Protein AF-A0A1H4EM10-F1 (afdb_monomer)

Organism: NCBI:txid89524

Sequence (333 aa):
MEQRPFGALNAALAKRRRNMFERMEDFDGTEEEHATLMRRWLADIETRVWPQWTASGWRGAAAATADDATRAELELCVTAFMAKDALSARPDGLQQLPMNLVRDGRWHYQVEDALVIDVANRVLPFADQSLEHRASRGVGSNYILYNPGVGVDEFEQQFWGRIRRREPSLFDIKLHFQRPRPYTAAVVLGVDGFVWETADSVTHTGLHPSLLSGHCIQGLLGGCSVLAAWLDQGRTVTPNDRTTLMRYAAAWGDRRVLAGVHYPTDNIASWTLALRLIPFLFPKRPEIFAFAREAITTGEVYQLISGSFGAIGGLAAAADLLETDLKRAEAIA

Nearest PDB structures (foldseek):
  6ygj-assembly1_F-2  TM=4.191E-01  e=6.599E+00  Homo sapiens

Foldseek 3Di:
DPDPLQDQFDPVVVPDFDALLADFQLFQDDSVVSNVLSVVLLLLCCQFQAAAQDPVGGDGNLRVCHLVVLLVLQLLLLVVFLVVVNLQDAPPPQDDDPDPDRPGNLVLLLLQQPPPADPPRDPDDDPDPDLVVQCSRDNQSVLCRLPVPDDSVLLCCQQVVCVSRQDGRQQNVQSRRSAGWQVSSCVVSVPPSRAADASDPPRDLDSTGQAAPPQLLSLLVSLLSSVVVCVVVVHDQDPSNLVSSLQRSRSSRQSCSSRSGHTLSSNLSSLLSNLSRCCRSPPPCLVSLVSSLSSQCPHPSNVSLVVPQCVRVSSVSSSVSSVVSSVVSVVRD

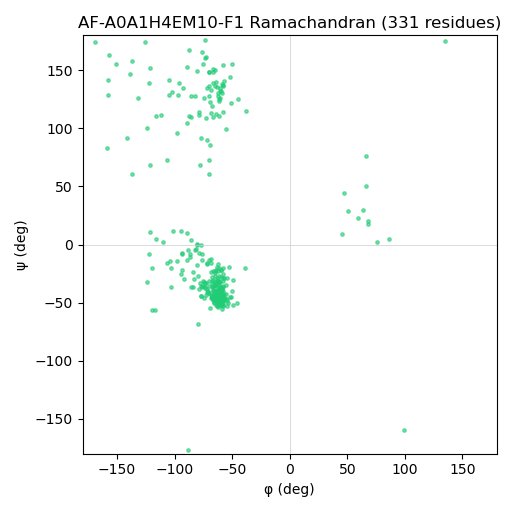pLDDT: mean 84.79, std 17.0, range [33.0, 98.5]

Solvent-accessible surface area (backbone atoms only — not comparable to full-atom values): 18157 Å² total; per-residue (Å²): 130,87,78,66,88,63,76,76,77,64,76,77,77,68,79,81,72,67,54,54,52,56,60,42,78,51,44,70,63,53,53,65,55,44,31,49,50,49,53,54,50,51,52,49,36,26,49,28,61,50,30,26,49,49,99,88,43,67,43,54,78,28,33,88,38,41,68,63,34,50,50,54,54,50,55,47,45,24,67,71,21,53,77,64,47,48,28,63,40,67,63,87,87,59,74,87,58,87,76,93,61,78,76,19,40,44,50,51,43,19,43,60,59,34,72,77,53,46,98,80,77,38,75,73,90,68,93,70,82,48,70,70,50,47,34,61,70,38,70,53,28,55,51,34,69,68,39,74,89,48,56,52,69,59,48,32,49,33,22,60,70,43,33,79,36,66,51,66,33,58,64,47,49,10,65,63,29,42,33,64,36,44,62,53,47,31,64,76,71,65,49,81,79,68,65,66,60,60,46,35,100,83,37,67,70,69,98,58,44,28,37,45,32,63,52,21,32,47,23,43,55,19,37,42,38,36,54,50,50,39,54,75,70,69,48,86,77,46,73,65,58,51,54,40,43,24,53,53,13,26,44,44,27,34,39,34,36,45,28,27,56,34,51,68,66,19,40,44,52,16,49,46,50,45,63,66,43,41,63,32,63,40,66,97,41,36,68,49,51,52,46,52,51,53,15,48,70,70,23,71,52,42,52,52,43,76,73,49,23,76,80,35,77,53,36,26,47,32,51,52,50,41,52,50,47,60,47,55,48,60,77,70,81

Secondary structure (DSSP, 8-state):
----SSPPPPGGGGSS---TTSPPTT--S-HHHHHHHHHHHHHHHHHHT-PEEETTEEESGGGGGHHHHHHHHHHHHHHHTGGGTGGGPPPTT----SSS----HHHHHHHHH-----TTS---------HHHHHTT-GGGGHHHH-TTS-HHHHHHHHHHHHTTT---HHHHHHHH-PPPHHHHHHHHT-TT-----SSSSS-S-SS--SS-HHHHHHHHHHHHHHHHHHHTT----HHHHHHHHHHHHHHHHHHHHTTSS-HHHHHHHHHHHHHHHHHHSTT-HHHHHHHHHHHHHSHHHHHHHHHGGGSHHHHHHHHHHHHHHHHHHHH-

Mean predicted aligned error: 6.52 Å

Radius of gyration: 19.4 Å; Cα contacts (8 Å, |Δi|>4): 485; chains: 1; bounding box: 45×50×62 Å

Structure (mmCIF, N/CA/C/O backbone):
data_AF-A0A1H4EM10-F1
#
_entry.id   AF-A0A1H4EM10-F1
#
loop_
_atom_site.group_PDB
_atom_site.id
_atom_site.type_symbol
_atom_site.label_atom_id
_atom_site.label_alt_id
_atom_site.label_comp_id
_atom_site.label_asym_id
_atom_site.label_entity_id
_atom_site.label_seq_id
_atom_site.pdbx_PDB_ins_code
_atom_site.Cartn_x
_atom_site.Cartn_y
_atom_site.Cartn_z
_atom_site.occupancy
_atom_site.B_iso_or_equiv
_atom_site.auth_seq_id
_atom_site.auth_comp_id
_atom_site.auth_asym_id
_atom_site.auth_atom_id
_atom_site.pdbx_PDB_model_num
ATOM 1 N N . MET A 1 1 ? 1.507 -9.100 -36.565 1.00 41.22 1 MET A N 1
ATOM 2 C CA . MET A 1 1 ? 0.750 -8.453 -35.475 1.00 41.22 1 MET A CA 1
ATOM 3 C C . MET A 1 1 ? 1.717 -8.387 -34.307 1.00 41.22 1 MET A C 1
ATOM 5 O O . MET A 1 1 ? 2.007 -9.434 -33.746 1.00 41.22 1 MET A O 1
ATOM 9 N N . GLU A 1 2 ? 2.347 -7.235 -34.061 1.00 38.00 2 GLU A N 1
ATOM 10 C CA . GLU A 1 2 ? 3.250 -7.066 -32.910 1.00 38.00 2 GLU A CA 1
ATOM 11 C C . GLU A 1 2 ? 2.466 -7.377 -31.635 1.00 38.00 2 GLU A C 1
ATOM 13 O O . GLU A 1 2 ? 1.493 -6.690 -31.311 1.00 38.00 2 GLU A O 1
ATOM 18 N N . GLN A 1 3 ? 2.840 -8.453 -30.945 1.00 37.22 3 GLN A N 1
ATOM 19 C CA . GLN A 1 3 ? 2.312 -8.728 -29.619 1.00 37.22 3 GLN A CA 1
ATOM 20 C C . GLN A 1 3 ? 2.843 -7.634 -28.699 1.00 37.22 3 GLN A C 1
ATOM 22 O O . GLN A 1 3 ? 4.038 -7.560 -28.429 1.00 37.22 3 GLN A O 1
ATOM 27 N N . ARG A 1 4 ? 1.953 -6.741 -28.264 1.00 50.56 4 ARG A N 1
ATOM 28 C CA . ARG A 1 4 ? 2.291 -5.738 -27.257 1.00 50.56 4 ARG A CA 1
ATOM 29 C C . ARG A 1 4 ? 2.542 -6.490 -25.944 1.00 50.56 4 ARG A C 1
ATOM 31 O O . ARG A 1 4 ? 1.614 -7.153 -25.482 1.00 50.56 4 ARG A O 1
ATOM 38 N N . PRO A 1 5 ? 3.744 -6.406 -25.350 1.00 45.56 5 PRO A N 1
ATOM 39 C CA . PRO A 1 5 ? 4.127 -7.238 -24.204 1.00 45.56 5 PRO A CA 1
ATOM 40 C C . PRO A 1 5 ? 3.266 -6.997 -22.955 1.00 45.56 5 PRO A C 1
ATOM 42 O O . PRO A 1 5 ? 3.175 -7.854 -22.082 1.00 45.56 5 PRO A O 1
ATOM 45 N N . PHE A 1 6 ? 2.582 -5.855 -22.888 1.00 51.38 6 PHE A N 1
ATOM 46 C CA . PHE A 1 6 ? 1.770 -5.453 -21.750 1.00 51.38 6 PHE A CA 1
ATOM 47 C C . PHE A 1 6 ? 0.344 -5.165 -22.232 1.00 51.38 6 PHE A C 1
ATOM 49 O O . PHE A 1 6 ? 0.064 -4.142 -22.864 1.00 51.38 6 PHE A O 1
ATOM 56 N N . GLY A 1 7 ? -0.538 -6.145 -22.024 1.00 47.44 7 GLY A N 1
ATOM 57 C CA . GLY A 1 7 ? -1.908 -6.138 -22.529 1.00 47.44 7 GLY A CA 1
ATOM 58 C C . GLY A 1 7 ? -2.717 -4.956 -21.999 1.00 47.44 7 GLY A C 1
ATOM 59 O O . GLY A 1 7 ? -2.839 -4.765 -20.792 1.00 47.44 7 GLY A O 1
ATOM 60 N N . ALA A 1 8 ? -3.306 -4.184 -22.913 1.00 49.50 8 ALA A N 1
ATOM 61 C CA . ALA A 1 8 ? -4.327 -3.206 -22.569 1.00 49.50 8 ALA A CA 1
ATOM 62 C C . ALA A 1 8 ? -5.535 -3.940 -21.980 1.00 49.50 8 ALA A C 1
ATOM 64 O O . ALA A 1 8 ? -6.026 -4.914 -22.560 1.00 49.50 8 ALA A O 1
ATOM 65 N N . LEU A 1 9 ? -6.020 -3.475 -20.833 1.00 54.69 9 LEU A N 1
ATOM 66 C CA . LEU A 1 9 ? -7.208 -4.050 -20.230 1.00 54.69 9 LEU A CA 1
ATOM 67 C C . LEU A 1 9 ? -8.404 -3.981 -21.190 1.00 54.69 9 LEU A C 1
ATOM 69 O O . LEU A 1 9 ? -8.640 -2.957 -21.830 1.00 54.69 9 LEU A O 1
ATOM 73 N N . ASN A 1 10 ? -9.178 -5.067 -21.262 1.00 52.91 10 ASN A N 1
ATOM 74 C CA . ASN A 1 10 ? -10.369 -5.166 -22.101 1.00 52.91 10 ASN A CA 1
ATOM 75 C C . ASN A 1 10 ? -11.305 -3.968 -21.857 1.00 52.91 10 ASN A C 1
ATOM 77 O O . ASN A 1 10 ? -11.799 -3.788 -20.743 1.00 52.91 10 ASN A O 1
ATOM 81 N N . ALA A 1 11 ? -11.622 -3.201 -22.907 1.00 55.66 11 ALA A N 1
ATOM 82 C CA . ALA A 1 11 ? -12.553 -2.064 -22.864 1.00 55.66 11 ALA A CA 1
ATOM 83 C C . ALA A 1 11 ? -13.929 -2.417 -22.248 1.00 55.66 11 ALA A C 1
ATOM 85 O O . ALA A 1 11 ? -14.658 -1.547 -21.773 1.00 55.66 11 ALA A O 1
ATOM 86 N N . ALA A 1 12 ? -14.275 -3.708 -22.202 1.00 51.81 12 ALA A N 1
ATOM 87 C CA . ALA A 1 12 ? -15.449 -4.240 -21.519 1.00 51.81 12 ALA A CA 1
ATOM 88 C C . ALA A 1 12 ? -15.463 -3.982 -19.997 1.00 51.81 12 ALA A C 1
ATOM 90 O O . ALA A 1 12 ? -16.537 -3.785 -19.432 1.00 51.81 12 ALA A O 1
ATOM 91 N N . LEU A 1 13 ? -14.302 -3.923 -19.332 1.00 56.84 13 LEU A N 1
ATOM 92 C CA . LEU A 1 13 ? -14.217 -3.688 -17.887 1.00 56.84 13 LEU A CA 1
ATOM 93 C C . LEU A 1 13 ? -14.460 -2.221 -17.496 1.00 56.84 13 LEU A C 1
ATOM 95 O O . LEU A 1 13 ? -14.702 -1.960 -16.320 1.00 56.84 13 LEU A O 1
ATOM 99 N N . ALA A 1 14 ? -14.458 -1.277 -18.443 1.00 58.56 14 ALA A N 1
ATOM 100 C CA . ALA A 1 14 ? -14.598 0.161 -18.183 1.00 58.56 14 ALA A CA 1
ATOM 101 C C . ALA A 1 14 ? -16.055 0.651 -18.009 1.00 58.56 14 ALA A C 1
ATOM 103 O O . ALA A 1 14 ? -16.281 1.816 -17.707 1.00 58.56 14 ALA A O 1
ATOM 104 N N . LYS A 1 15 ? -17.071 -0.204 -18.203 1.00 55.22 15 LYS A N 1
ATOM 105 C CA . LYS A 1 15 ? -18.452 0.263 -18.446 1.00 55.22 15 LYS A CA 1
ATOM 106 C C . LYS A 1 15 ? -19.279 0.725 -17.228 1.00 55.22 15 LYS A C 1
ATOM 108 O O . LYS A 1 15 ? -20.370 1.238 -17.454 1.00 55.22 15 LYS A O 1
ATOM 113 N N . ARG A 1 16 ? -18.831 0.582 -15.972 1.00 53.56 16 ARG A N 1
ATOM 114 C CA . ARG A 1 16 ? -19.570 1.056 -14.771 1.00 53.56 16 ARG A CA 1
ATOM 115 C C . ARG A 1 16 ? -18.659 1.250 -13.554 1.00 53.56 16 ARG A C 1
ATOM 117 O O . ARG A 1 16 ? -18.569 0.340 -12.732 1.00 53.56 16 ARG A O 1
ATOM 124 N N . ARG A 1 17 ? -17.969 2.386 -13.420 1.00 66.12 17 ARG A N 1
ATOM 125 C CA . ARG A 1 17 ? -17.083 2.617 -12.263 1.00 66.12 17 ARG A CA 1
ATOM 126 C C . ARG A 1 17 ? -17.189 4.043 -11.731 1.00 66.12 17 ARG A C 1
ATOM 128 O O . ARG A 1 17 ? -17.459 4.962 -12.499 1.00 66.12 17 ARG A O 1
ATOM 135 N N . ARG A 1 18 ? -17.031 4.172 -10.408 1.00 75.25 18 ARG A N 1
ATOM 136 C CA . ARG A 1 18 ? -16.846 5.454 -9.714 1.00 75.25 18 ARG A CA 1
ATOM 137 C C . ARG A 1 18 ? -15.613 6.135 -10.274 1.00 75.25 18 ARG A C 1
ATOM 139 O O . ARG A 1 18 ? -14.605 5.455 -10.435 1.00 75.25 18 ARG A O 1
ATOM 146 N N . ASN A 1 19 ? -15.692 7.438 -10.496 1.00 87.62 19 ASN A N 1
ATOM 147 C CA . ASN A 1 19 ? -14.557 8.237 -10.945 1.00 87.62 19 ASN A CA 1
ATOM 148 C C . ASN A 1 19 ? -13.537 8.363 -9.796 1.00 87.62 19 ASN A C 1
ATOM 150 O O . ASN A 1 19 ? -13.932 8.628 -8.666 1.00 87.62 19 ASN A O 1
ATOM 154 N N . MET A 1 20 ? -12.229 8.211 -10.041 1.00 92.19 20 MET A N 1
ATOM 155 C CA . MET A 1 20 ? -11.204 8.406 -8.992 1.00 92.19 20 MET A CA 1
ATOM 156 C C . MET A 1 20 ? -11.213 9.794 -8.329 1.00 92.19 20 MET A C 1
ATOM 158 O O . MET A 1 20 ? -10.684 9.941 -7.232 1.00 92.19 20 MET A O 1
ATOM 162 N N . PHE A 1 21 ? -11.797 10.803 -8.980 1.00 95.38 21 PHE A N 1
ATOM 163 C CA . PHE A 1 21 ? -11.961 12.151 -8.436 1.00 95.38 21 PHE A CA 1
ATOM 164 C C . PHE A 1 21 ? -13.266 12.333 -7.649 1.00 95.38 21 PHE A C 1
ATOM 166 O O . PHE A 1 21 ? -13.389 13.316 -6.921 1.00 95.38 21 PHE A O 1
ATOM 173 N N . GLU A 1 22 ? -14.211 11.392 -7.752 1.00 94.12 22 GLU A N 1
ATOM 174 C CA . GLU A 1 22 ? -15.455 11.399 -6.979 1.00 94.12 22 GLU A CA 1
ATOM 175 C C . GLU A 1 22 ? -15.135 11.300 -5.486 1.00 94.12 22 GLU A C 1
ATOM 177 O O . GLU A 1 22 ? -14.383 10.421 -5.055 1.00 94.12 22 GLU A O 1
ATOM 182 N N . ARG A 1 23 ? -15.690 12.224 -4.697 1.00 95.50 23 ARG A N 1
ATOM 183 C CA . ARG A 1 23 ? -15.443 12.290 -3.256 1.00 95.50 23 ARG A CA 1
ATOM 184 C C . ARG A 1 23 ? -15.908 11.005 -2.571 1.00 95.50 23 ARG A C 1
ATOM 186 O O . ARG A 1 23 ? -17.039 10.560 -2.761 1.00 95.50 23 ARG A O 1
ATOM 193 N N . MET A 1 24 ? -15.051 10.447 -1.721 1.00 95.94 24 MET A N 1
ATOM 194 C CA . MET A 1 24 ? -15.428 9.322 -0.865 1.00 95.94 24 MET A CA 1
ATOM 195 C C . MET A 1 24 ? -16.475 9.756 0.171 1.00 95.94 24 MET A C 1
ATOM 197 O O . MET A 1 24 ? -16.476 10.896 0.630 1.00 95.94 24 MET A O 1
ATOM 201 N N . GLU A 1 25 ? -17.357 8.839 0.559 1.00 96.00 25 GLU A N 1
ATOM 202 C CA . GLU A 1 25 ? -18.479 9.131 1.462 1.00 96.00 25 GLU A CA 1
ATOM 203 C C . GLU A 1 25 ? -18.010 9.673 2.823 1.00 96.00 25 GLU A C 1
ATOM 205 O O . GLU A 1 25 ? -18.542 10.677 3.294 1.00 96.00 25 GLU A O 1
ATOM 210 N N . ASP A 1 26 ? -16.962 9.072 3.395 1.00 96.69 26 ASP A N 1
ATOM 211 C CA . ASP A 1 26 ? -16.407 9.442 4.706 1.00 96.69 26 ASP A CA 1
ATOM 212 C C . ASP A 1 26 ? -15.316 10.543 4.619 1.00 96.69 26 ASP A C 1
ATOM 214 O O . ASP A 1 26 ? -14.624 10.796 5.603 1.00 96.69 26 ASP A O 1
ATOM 218 N N . PHE A 1 27 ? -15.105 11.191 3.464 1.00 97.50 27 PHE A N 1
ATOM 219 C CA . PHE A 1 27 ? -14.079 12.237 3.313 1.00 97.50 27 PHE A CA 1
ATOM 220 C C . PHE A 1 27 ? -14.546 13.580 3.899 1.00 97.50 27 PHE A C 1
ATOM 222 O O . PHE A 1 27 ? -15.432 14.222 3.325 1.00 97.50 27 PHE A O 1
ATOM 229 N N . ASP A 1 28 ? -13.929 14.024 5.002 1.00 97.19 28 ASP A N 1
ATOM 230 C CA . ASP A 1 28 ? -14.192 15.311 5.670 1.00 97.19 28 ASP A CA 1
ATOM 231 C C . ASP A 1 28 ? -13.518 16.479 4.934 1.00 97.19 28 ASP A C 1
ATOM 233 O O . ASP A 1 28 ? -12.535 17.072 5.374 1.00 97.19 28 ASP A O 1
ATOM 237 N N . GLY A 1 29 ? -14.029 16.760 3.741 1.00 96.69 29 GLY A N 1
ATOM 238 C CA . GLY A 1 29 ? -13.607 17.854 2.882 1.00 96.69 29 GLY A CA 1
ATOM 239 C C . GLY A 1 29 ? -14.574 18.030 1.718 1.00 96.69 29 GLY A C 1
ATOM 240 O O . GLY A 1 29 ? -15.510 17.251 1.516 1.00 96.69 29 GLY A O 1
ATOM 241 N N . THR A 1 30 ? -14.356 19.072 0.933 1.00 97.56 30 THR A N 1
ATOM 242 C CA . THR A 1 30 ? -15.097 19.346 -0.296 1.00 97.56 30 THR A CA 1
ATOM 243 C C . THR A 1 30 ? -14.697 18.385 -1.417 1.00 97.56 30 THR A C 1
ATOM 245 O O . THR A 1 30 ? -13.636 17.755 -1.399 1.00 97.56 30 THR A O 1
ATOM 248 N N . GLU A 1 31 ? -15.548 18.276 -2.436 1.00 96.31 31 GLU A N 1
ATOM 249 C CA . GLU A 1 31 ? -15.234 17.505 -3.643 1.00 96.31 31 GLU A CA 1
ATOM 250 C C . GLU A 1 31 ? -13.987 18.042 -4.363 1.00 96.31 31 GLU A C 1
ATOM 252 O O . GLU A 1 31 ? -13.158 17.260 -4.826 1.00 96.31 31 GLU A O 1
ATOM 257 N N . GLU A 1 32 ? -13.794 19.364 -4.381 1.00 97.50 32 GLU A N 1
ATOM 258 C CA . GLU A 1 32 ? -12.612 19.981 -4.990 1.00 97.50 32 GLU A CA 1
ATOM 259 C C . GLU A 1 32 ? -11.328 19.712 -4.190 1.00 97.50 32 GLU A C 1
ATOM 261 O O . GLU A 1 32 ? -10.274 19.491 -4.789 1.00 97.50 32 GLU A O 1
ATOM 266 N N . GLU A 1 33 ? -11.391 19.664 -2.855 1.00 97.69 33 GLU A N 1
ATOM 267 C CA . GLU A 1 33 ? -10.245 19.266 -2.023 1.00 97.69 33 GLU A CA 1
ATOM 268 C C . GLU A 1 33 ? -9.848 17.812 -2.280 1.00 97.69 33 GLU A C 1
ATOM 270 O O . GLU A 1 33 ? -8.663 17.528 -2.474 1.00 97.69 33 GLU A O 1
ATOM 275 N N . HIS A 1 34 ? -10.829 16.906 -2.364 1.00 97.75 34 HIS A N 1
ATOM 276 C CA . HIS A 1 34 ? -10.587 15.514 -2.738 1.00 97.75 34 HIS A CA 1
ATOM 277 C C . HIS A 1 34 ? -9.953 15.414 -4.132 1.00 97.75 34 HIS A C 1
ATOM 279 O O . HIS A 1 34 ? -8.896 14.803 -4.302 1.00 97.75 34 HIS A O 1
ATOM 285 N N . ALA A 1 35 ? -1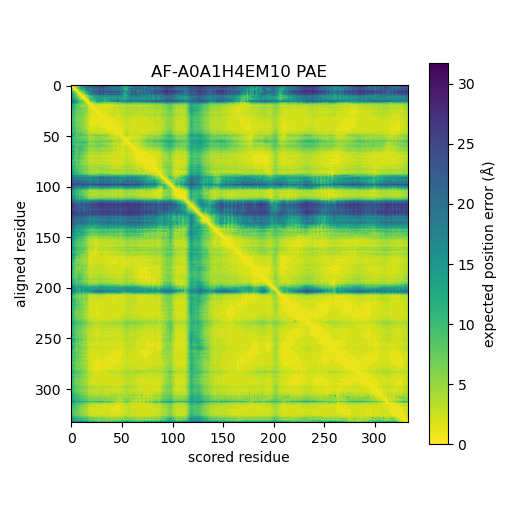0.547 16.069 -5.133 1.00 97.25 35 ALA A N 1
ATOM 286 C CA . ALA A 1 35 ? -10.035 16.056 -6.498 1.00 97.25 35 ALA A CA 1
ATOM 287 C C . ALA A 1 35 ? -8.620 16.656 -6.590 1.00 97.25 35 ALA A C 1
ATOM 289 O O . ALA A 1 35 ? -7.760 16.116 -7.288 1.00 97.25 35 ALA A O 1
ATOM 290 N N . THR A 1 36 ? -8.345 17.737 -5.856 1.00 98.12 36 THR A N 1
ATOM 291 C CA . THR A 1 36 ? -7.017 18.357 -5.771 1.00 98.12 36 THR A CA 1
ATOM 292 C C . THR A 1 36 ? -5.992 17.427 -5.129 1.00 98.12 36 THR A C 1
ATOM 294 O O . THR A 1 36 ? -4.881 17.302 -5.652 1.00 98.12 36 THR A O 1
ATOM 297 N N . LEU A 1 37 ? -6.347 16.747 -4.036 1.00 98.00 37 LEU A N 1
ATOM 298 C CA . LEU A 1 37 ? -5.489 15.749 -3.397 1.00 98.00 37 LEU A CA 1
ATOM 299 C C . LEU A 1 37 ? -5.133 14.634 -4.380 1.00 98.00 37 LEU A C 1
ATOM 301 O O . LEU A 1 37 ? -3.950 14.341 -4.563 1.00 98.00 37 LEU A O 1
ATOM 305 N N . MET A 1 38 ? -6.137 14.067 -5.054 1.00 98.06 38 MET A N 1
ATOM 306 C CA . MET A 1 38 ? -5.941 12.988 -6.023 1.00 98.06 38 MET A CA 1
ATOM 307 C C . MET A 1 38 ? -5.078 13.436 -7.207 1.00 98.06 38 MET A C 1
ATOM 309 O O . MET A 1 38 ? -4.142 12.729 -7.570 1.00 98.06 38 MET A O 1
ATOM 313 N N . ARG A 1 39 ? -5.313 14.633 -7.767 1.00 97.62 39 ARG A N 1
ATOM 314 C CA . ARG A 1 39 ? -4.486 15.204 -8.849 1.00 97.62 39 ARG A CA 1
ATOM 315 C C . ARG A 1 39 ? -3.021 15.363 -8.438 1.00 97.62 39 ARG A C 1
ATOM 317 O O . ARG A 1 39 ? -2.133 14.980 -9.194 1.00 97.62 39 ARG A O 1
ATOM 324 N N . ARG A 1 40 ? -2.764 15.907 -7.244 1.00 97.56 40 ARG A N 1
ATOM 325 C CA . ARG A 1 40 ? -1.397 16.081 -6.722 1.00 97.56 40 ARG A CA 1
ATOM 326 C C . ARG A 1 40 ? -0.713 14.741 -6.483 1.00 97.56 40 ARG A C 1
ATOM 328 O O . ARG A 1 40 ? 0.433 14.569 -6.874 1.00 97.56 40 ARG A O 1
ATOM 335 N N . TRP A 1 41 ? -1.419 13.790 -5.874 1.00 97.88 41 TRP A N 1
ATOM 336 C CA . TRP A 1 41 ? -0.885 12.450 -5.651 1.00 97.88 41 TRP A CA 1
ATOM 337 C C . TRP A 1 41 ? -0.564 11.733 -6.969 1.00 97.88 41 TRP A C 1
ATOM 339 O O . TRP A 1 41 ? 0.540 11.217 -7.105 1.00 97.88 41 TRP A O 1
ATOM 349 N N . LEU A 1 42 ? -1.451 11.773 -7.970 1.00 96.62 42 LEU A N 1
ATOM 350 C CA . LEU A 1 42 ? -1.181 11.192 -9.292 1.00 96.62 42 LEU A CA 1
ATOM 351 C C . LEU A 1 42 ? 0.080 11.782 -9.931 1.00 96.62 42 LEU A C 1
ATOM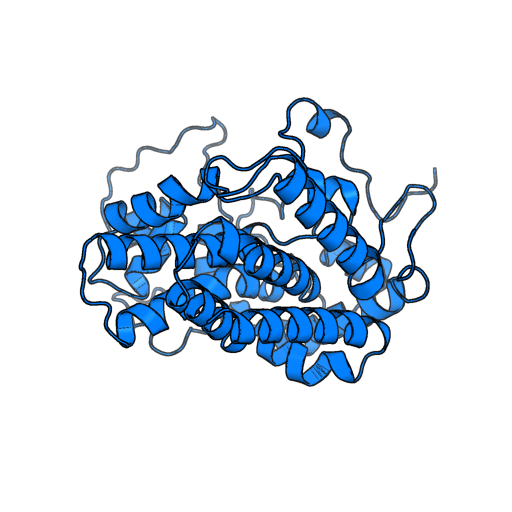 353 O O . LEU A 1 42 ? 0.931 11.025 -10.388 1.00 96.62 42 LEU A O 1
ATOM 357 N N . ALA A 1 43 ? 0.224 13.111 -9.914 1.00 95.50 43 ALA A N 1
ATOM 358 C CA . ALA A 1 43 ? 1.396 13.785 -10.468 1.00 95.50 43 ALA A CA 1
ATOM 359 C C . ALA A 1 43 ? 2.701 13.369 -9.762 1.00 95.50 43 ALA A C 1
ATOM 361 O O . ALA A 1 43 ? 3.719 13.145 -10.423 1.00 95.50 43 ALA A O 1
ATOM 362 N N . ASP A 1 44 ? 2.667 13.217 -8.434 1.00 96.00 44 ASP A N 1
ATOM 363 C CA . ASP A 1 44 ? 3.817 12.738 -7.663 1.00 96.00 44 ASP A CA 1
ATOM 364 C C . ASP A 1 44 ? 4.180 11.293 -8.038 1.00 96.00 44 ASP A C 1
ATOM 366 O O . ASP A 1 44 ? 5.354 11.001 -8.267 1.00 96.00 44 ASP A O 1
ATOM 370 N N . ILE A 1 45 ? 3.194 10.394 -8.153 1.00 96.12 45 ILE A N 1
ATOM 371 C CA . ILE A 1 45 ? 3.424 8.994 -8.542 1.00 96.12 45 ILE A CA 1
ATOM 372 C C . ILE A 1 45 ? 3.976 8.899 -9.967 1.00 96.12 45 ILE A C 1
ATOM 374 O O . ILE A 1 45 ? 4.982 8.222 -10.168 1.00 96.12 45 ILE A O 1
ATOM 378 N N . GLU A 1 46 ? 3.386 9.607 -10.934 1.00 93.94 46 GLU A N 1
ATOM 379 C CA . GLU A 1 46 ? 3.856 9.637 -12.331 1.00 93.94 46 GLU A CA 1
ATOM 380 C C . GLU A 1 46 ? 5.304 10.112 -12.464 1.00 93.94 46 GLU A C 1
ATOM 382 O O . GLU A 1 46 ? 6.051 9.658 -13.337 1.00 93.94 46 GLU A O 1
ATOM 387 N N . THR A 1 47 ? 5.688 11.059 -11.610 1.00 92.75 47 THR A N 1
ATOM 388 C CA . THR A 1 47 ? 7.007 11.683 -11.660 1.00 92.75 47 THR A CA 1
ATOM 389 C C . THR A 1 47 ? 8.055 10.858 -10.925 1.00 92.75 47 THR A C 1
ATOM 391 O O . THR A 1 47 ? 9.206 10.821 -11.354 1.00 92.75 47 THR A O 1
ATOM 394 N N . ARG A 1 48 ? 7.681 10.221 -9.810 1.00 93.25 48 ARG A N 1
ATOM 395 C CA . ARG A 1 48 ? 8.646 9.713 -8.824 1.00 93.25 48 ARG A CA 1
ATOM 396 C C . ARG A 1 48 ? 8.605 8.212 -8.590 1.00 93.25 48 ARG A C 1
ATOM 398 O O . ARG A 1 48 ? 9.565 7.681 -8.046 1.00 93.25 48 ARG A O 1
ATOM 405 N N . VAL A 1 49 ? 7.504 7.549 -8.926 1.00 91.62 49 VAL A N 1
ATOM 406 C CA . VAL A 1 49 ? 7.310 6.122 -8.635 1.00 91.62 49 VAL A CA 1
ATOM 407 C C . VAL A 1 49 ? 7.176 5.333 -9.921 1.00 91.62 49 VAL A C 1
ATOM 409 O O . VAL A 1 49 ? 7.927 4.387 -10.135 1.00 91.62 49 VAL A O 1
ATOM 412 N N . TRP A 1 50 ? 6.219 5.696 -10.775 1.00 91.62 50 TRP A N 1
ATOM 413 C CA . TRP A 1 50 ? 5.936 4.918 -11.968 1.00 91.62 50 TRP A CA 1
ATOM 414 C C . TRP A 1 50 ? 5.236 5.731 -13.064 1.00 91.62 50 TRP A C 1
ATOM 416 O O . TRP A 1 50 ? 4.186 6.324 -12.800 1.00 91.62 50 TRP A O 1
ATOM 426 N N . PRO A 1 51 ? 5.751 5.720 -14.306 1.00 91.31 51 PRO A N 1
ATOM 427 C CA . PRO A 1 51 ? 5.123 6.405 -15.429 1.00 91.31 51 PRO A CA 1
ATOM 428 C C . PRO A 1 51 ? 3.900 5.640 -15.960 1.00 91.31 51 PRO A C 1
ATOM 430 O O . PRO A 1 51 ? 3.698 4.457 -15.700 1.00 91.31 51 PRO A O 1
ATOM 433 N N . GLN A 1 52 ? 3.078 6.297 -16.771 1.00 91.31 52 GLN A N 1
ATOM 434 C CA . GLN A 1 52 ? 1.942 5.651 -17.427 1.00 91.31 52 GLN A CA 1
ATOM 435 C C . GLN A 1 52 ? 2.418 4.702 -18.540 1.00 91.31 52 GLN A C 1
ATOM 437 O O . GLN A 1 52 ? 3.226 5.091 -19.385 1.00 91.31 52 GLN A O 1
ATOM 442 N N . TRP A 1 53 ? 1.870 3.484 -18.607 1.00 87.00 53 TRP A N 1
ATOM 443 C CA . TRP A 1 53 ? 2.020 2.619 -19.780 1.00 87.00 53 TRP A CA 1
ATOM 444 C C . TRP A 1 53 ? 0.950 2.940 -20.829 1.00 87.00 53 TRP A C 1
ATOM 446 O O . TRP A 1 53 ? -0.248 2.951 -20.543 1.00 87.00 53 TRP A O 1
ATOM 456 N N . THR A 1 54 ? 1.364 3.185 -22.070 1.00 85.75 54 THR A N 1
ATOM 457 C CA . THR A 1 54 ? 0.462 3.490 -23.190 1.00 85.75 54 THR A CA 1
ATOM 458 C C . THR A 1 54 ? 0.693 2.545 -24.367 1.00 85.75 54 THR A C 1
ATOM 460 O O . THR A 1 54 ? 1.642 1.765 -24.395 1.00 85.75 54 THR A O 1
ATOM 463 N N . ALA A 1 55 ? -0.152 2.642 -25.399 1.00 76.62 55 ALA A N 1
ATOM 464 C CA . ALA A 1 55 ? 0.041 1.897 -26.644 1.00 76.62 55 ALA A CA 1
ATOM 465 C C . ALA A 1 55 ? 1.377 2.205 -27.353 1.00 76.62 55 ALA A C 1
ATOM 467 O O . ALA A 1 55 ? 1.818 1.388 -28.156 1.00 76.62 55 ALA A O 1
ATOM 468 N N . SER A 1 56 ? 1.993 3.358 -27.068 1.00 82.31 56 SER A N 1
ATOM 469 C CA . SER A 1 56 ? 3.291 3.791 -27.600 1.00 82.31 56 SER A CA 1
ATOM 470 C C . SER A 1 56 ? 4.453 3.598 -26.613 1.00 82.31 56 SER A C 1
ATOM 472 O O . SER A 1 56 ? 5.530 4.132 -26.850 1.00 82.31 56 SER A O 1
ATOM 474 N N . GLY A 1 57 ? 4.245 2.867 -25.510 1.00 82.56 57 GLY A N 1
ATOM 475 C CA . GLY A 1 57 ? 5.244 2.645 -24.459 1.00 82.56 57 GLY A CA 1
ATOM 476 C C . GLY A 1 57 ? 5.063 3.548 -23.235 1.00 82.56 57 GLY A C 1
ATOM 477 O O . GLY A 1 57 ? 3.968 4.072 -22.992 1.00 82.56 57 GLY A O 1
ATOM 478 N N . TRP A 1 58 ? 6.133 3.710 -22.452 1.00 87.44 58 TRP A N 1
ATOM 479 C CA . TRP A 1 58 ? 6.150 4.535 -21.241 1.00 87.44 58 TRP A CA 1
ATOM 480 C C . TRP A 1 58 ? 5.938 6.020 -21.542 1.00 87.44 58 TRP A C 1
ATOM 482 O O . TRP A 1 58 ? 6.549 6.587 -22.446 1.00 87.44 58 TRP A O 1
ATOM 492 N N . ARG A 1 59 ? 5.103 6.674 -20.734 1.00 90.06 59 ARG A N 1
ATOM 493 C CA . ARG A 1 59 ? 4.835 8.111 -20.793 1.00 90.06 59 ARG A CA 1
ATOM 494 C C . ARG A 1 59 ? 4.941 8.724 -19.399 1.00 90.06 59 ARG A C 1
ATOM 496 O O . ARG A 1 59 ? 4.251 8.297 -18.481 1.00 90.06 59 ARG A O 1
ATOM 503 N N . GLY A 1 60 ? 5.756 9.767 -19.263 1.00 88.12 60 GLY A N 1
ATOM 504 C CA . GLY A 1 60 ? 5.931 10.508 -18.010 1.00 88.12 60 GLY A CA 1
ATOM 505 C C . GLY A 1 60 ? 7.400 10.786 -17.706 1.00 88.12 60 GLY A C 1
ATOM 506 O O . GLY A 1 60 ? 8.283 10.327 -18.428 1.00 88.12 60 GLY A O 1
ATOM 507 N N . ALA A 1 61 ? 7.666 11.538 -16.637 1.00 88.75 61 ALA A N 1
ATOM 508 C CA . ALA A 1 61 ? 9.031 11.922 -16.268 1.00 88.75 61 ALA A CA 1
ATOM 509 C C . ALA A 1 61 ? 9.900 10.713 -15.871 1.00 88.75 61 ALA A C 1
ATOM 511 O O . ALA A 1 61 ? 11.089 10.689 -16.176 1.00 88.75 61 ALA A O 1
ATOM 512 N N . ALA A 1 62 ? 9.297 9.677 -15.282 1.00 87.88 62 ALA A N 1
ATOM 513 C CA . ALA A 1 62 ? 9.981 8.435 -14.926 1.00 87.88 62 ALA A CA 1
ATOM 514 C C . ALA A 1 62 ? 10.160 7.449 -16.105 1.00 87.88 62 ALA A C 1
ATOM 516 O O . ALA A 1 62 ? 10.710 6.366 -15.919 1.00 87.88 62 ALA A O 1
ATOM 517 N N . ALA A 1 63 ? 9.710 7.785 -17.325 1.00 90.69 63 ALA A N 1
ATOM 518 C CA . ALA A 1 63 ? 9.739 6.869 -18.474 1.00 90.69 63 ALA A CA 1
ATOM 519 C C . ALA A 1 63 ? 11.154 6.416 -18.860 1.00 90.69 63 ALA A C 1
ATOM 521 O O . ALA A 1 63 ? 11.341 5.259 -19.226 1.00 90.69 63 ALA A O 1
ATOM 522 N N . ALA A 1 64 ? 12.146 7.304 -18.747 1.00 89.56 64 ALA A N 1
ATOM 523 C CA . ALA A 1 64 ? 13.524 7.021 -19.148 1.00 89.56 64 ALA A CA 1
ATOM 524 C C . ALA A 1 64 ? 14.212 5.951 -18.283 1.00 89.56 64 ALA A C 1
ATOM 526 O O . ALA A 1 64 ? 15.171 5.338 -18.735 1.00 89.56 64 ALA A O 1
ATOM 527 N N . THR A 1 65 ? 13.733 5.731 -17.057 1.00 90.94 65 THR A N 1
ATOM 528 C CA . THR A 1 65 ? 14.313 4.773 -16.103 1.00 90.94 65 THR A CA 1
ATOM 529 C C . THR A 1 65 ? 13.363 3.627 -15.768 1.00 90.94 65 THR A C 1
ATOM 531 O O . THR A 1 65 ? 13.677 2.826 -14.893 1.00 90.94 65 THR A O 1
ATOM 534 N N . ALA A 1 66 ? 12.194 3.554 -16.414 1.00 91.50 66 ALA A N 1
ATOM 535 C CA . ALA A 1 66 ? 11.127 2.636 -16.031 1.00 91.50 66 ALA A CA 1
ATOM 536 C C . ALA A 1 66 ? 11.559 1.170 -16.136 1.00 91.50 66 ALA A C 1
ATOM 538 O O . ALA A 1 66 ? 11.449 0.447 -15.151 1.00 91.50 66 ALA A O 1
ATOM 539 N N . ASP A 1 67 ? 12.102 0.736 -17.277 1.00 93.00 67 ASP A N 1
ATOM 540 C CA . ASP A 1 67 ? 12.494 -0.666 -17.481 1.00 93.00 67 ASP A CA 1
ATOM 541 C C . ASP A 1 67 ? 13.622 -1.093 -16.530 1.00 93.00 67 ASP A C 1
ATOM 543 O O . ASP A 1 67 ? 13.516 -2.138 -15.887 1.00 93.00 67 ASP A O 1
ATOM 547 N N . ASP A 1 68 ? 14.652 -0.258 -16.367 1.00 94.12 68 ASP A N 1
ATOM 548 C CA . ASP A 1 68 ? 15.775 -0.532 -15.462 1.00 94.12 68 ASP A CA 1
ATOM 549 C C . ASP A 1 68 ? 15.325 -0.579 -13.997 1.00 94.12 68 ASP A C 1
ATOM 551 O O . ASP A 1 68 ? 15.705 -1.486 -13.256 1.00 94.12 68 ASP A O 1
ATOM 555 N N . ALA A 1 69 ? 14.465 0.355 -13.576 1.00 94.00 69 ALA A N 1
ATOM 556 C CA . ALA A 1 69 ? 13.893 0.355 -12.232 1.00 94.00 69 ALA A CA 1
ATOM 557 C C . ALA A 1 69 ? 13.007 -0.876 -11.998 1.00 94.00 69 ALA A C 1
ATOM 559 O O . ALA A 1 69 ? 13.082 -1.491 -10.937 1.00 94.00 69 ALA A O 1
ATOM 560 N N . THR A 1 70 ? 12.213 -1.266 -13.001 1.00 95.19 70 THR A N 1
ATOM 561 C CA . THR A 1 70 ? 11.372 -2.472 -12.960 1.00 95.19 70 THR A CA 1
ATOM 562 C C . THR A 1 70 ? 12.220 -3.718 -12.786 1.00 95.19 70 THR A C 1
ATOM 564 O O . THR A 1 70 ? 11.943 -4.532 -11.909 1.00 95.19 70 THR A O 1
ATOM 567 N N . ARG A 1 71 ? 13.258 -3.868 -13.615 1.00 96.75 71 ARG A N 1
ATOM 568 C CA . ARG A 1 71 ? 14.184 -4.998 -13.555 1.00 96.75 71 ARG A CA 1
ATOM 569 C C . ARG A 1 71 ? 14.839 -5.076 -12.179 1.00 96.75 71 ARG A C 1
ATOM 571 O O . ARG A 1 71 ? 14.742 -6.116 -11.536 1.00 96.75 71 ARG A O 1
ATOM 578 N N . ALA A 1 72 ? 15.427 -3.975 -11.712 1.00 96.50 72 ALA A N 1
ATOM 579 C CA . ALA A 1 72 ? 16.110 -3.925 -10.423 1.00 96.50 72 ALA A CA 1
ATOM 580 C C . ALA A 1 72 ? 15.166 -4.268 -9.257 1.00 96.50 72 ALA A C 1
ATOM 582 O O . ALA A 1 72 ? 15.531 -4.998 -8.340 1.00 96.50 72 ALA A O 1
ATOM 583 N N . GLU A 1 73 ? 13.926 -3.783 -9.302 1.00 96.19 73 GLU A N 1
ATOM 584 C CA . GLU A 1 73 ? 12.911 -4.092 -8.298 1.00 96.19 73 GLU A CA 1
ATOM 585 C C . GLU A 1 73 ? 12.518 -5.581 -8.288 1.00 96.19 73 GLU A C 1
ATOM 587 O O . GLU A 1 73 ? 12.365 -6.173 -7.216 1.00 96.19 73 GLU A O 1
ATOM 592 N N . LEU A 1 74 ? 12.390 -6.208 -9.461 1.00 97.44 74 LEU A N 1
ATOM 593 C CA . LEU A 1 74 ? 12.104 -7.641 -9.583 1.00 97.44 74 LEU A CA 1
ATOM 594 C C . LEU A 1 74 ? 13.281 -8.498 -9.095 1.00 97.44 74 LEU A C 1
ATOM 596 O O . LEU A 1 74 ? 13.067 -9.438 -8.332 1.00 97.44 74 LEU A O 1
ATOM 600 N N . GLU A 1 75 ? 14.514 -8.155 -9.473 1.00 97.38 75 GLU A N 1
ATOM 601 C CA . GLU A 1 75 ? 15.741 -8.837 -9.027 1.00 97.38 75 GLU A CA 1
ATOM 602 C C . GLU A 1 75 ? 15.921 -8.755 -7.500 1.00 97.38 75 GLU A C 1
ATOM 604 O O . GLU A 1 75 ? 16.301 -9.738 -6.849 1.00 97.38 75 GLU A O 1
ATOM 609 N N . LEU A 1 76 ? 15.574 -7.608 -6.902 1.00 96.31 76 LEU A N 1
ATOM 610 C CA . LEU A 1 76 ? 15.507 -7.461 -5.450 1.00 96.31 76 LEU A CA 1
ATOM 611 C C . LEU A 1 76 ? 14.469 -8.401 -4.835 1.00 96.31 76 LEU A C 1
ATOM 613 O O . LEU A 1 76 ? 14.779 -9.057 -3.845 1.00 96.31 76 LEU A O 1
ATOM 617 N N . CYS A 1 77 ? 13.267 -8.509 -5.409 1.00 96.56 77 CYS A N 1
ATOM 618 C CA . CYS A 1 77 ? 12.240 -9.426 -4.901 1.00 96.56 77 CYS A CA 1
ATOM 619 C C . CYS A 1 77 ? 12.693 -10.892 -4.975 1.00 96.56 77 CYS A C 1
ATOM 621 O O . CYS A 1 77 ? 12.476 -11.647 -4.024 1.00 96.56 77 CYS A O 1
ATOM 623 N N . VAL A 1 78 ? 13.372 -11.284 -6.061 1.00 97.38 78 VAL A N 1
ATOM 624 C CA . VAL A 1 78 ? 13.951 -12.629 -6.204 1.00 97.38 78 VAL A CA 1
ATOM 625 C C . VAL A 1 78 ? 14.925 -12.911 -5.062 1.00 97.38 78 VAL A C 1
ATOM 627 O O . VAL A 1 78 ? 14.783 -13.903 -4.349 1.00 97.38 78 VAL A O 1
ATOM 630 N N . THR A 1 79 ? 15.880 -12.008 -4.845 1.00 96.81 79 THR A N 1
ATOM 631 C CA . THR A 1 79 ? 16.959 -12.196 -3.864 1.00 96.81 79 THR A CA 1
ATOM 632 C C . THR A 1 79 ? 16.469 -12.083 -2.418 1.00 96.81 79 THR A C 1
ATOM 634 O O . THR A 1 79 ? 16.895 -12.838 -1.539 1.00 96.81 79 THR A O 1
ATOM 637 N N . ALA A 1 80 ? 15.589 -11.120 -2.144 1.00 94.44 80 ALA A N 1
ATOM 638 C CA . ALA A 1 80 ? 15.135 -10.814 -0.795 1.00 94.44 80 ALA A CA 1
ATOM 639 C C . ALA A 1 80 ? 14.072 -11.795 -0.300 1.00 94.44 80 ALA A C 1
ATOM 641 O O . ALA A 1 80 ? 14.118 -12.157 0.876 1.00 94.44 80 ALA A O 1
ATOM 642 N N 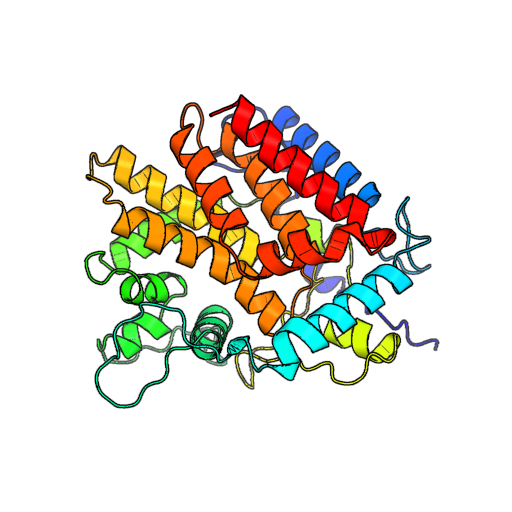. PHE A 1 81 ? 13.163 -12.230 -1.179 1.00 94.00 81 PHE A N 1
ATOM 643 C CA . PHE A 1 81 ? 11.952 -12.947 -0.785 1.00 94.00 81 PHE A CA 1
ATOM 644 C C . PHE A 1 81 ? 11.861 -14.343 -1.388 1.00 94.00 81 PHE A C 1
ATOM 646 O O . PHE A 1 81 ? 11.765 -15.321 -0.649 1.00 94.00 81 PHE A O 1
ATOM 653 N N . MET A 1 82 ? 11.918 -14.457 -2.715 1.00 93.81 82 MET A N 1
ATOM 654 C CA . MET A 1 82 ? 11.616 -15.719 -3.405 1.00 93.81 82 MET A CA 1
ATOM 655 C C . MET A 1 82 ? 12.680 -16.782 -3.132 1.00 93.81 82 MET A C 1
ATOM 657 O O . MET A 1 82 ? 12.350 -17.910 -2.779 1.00 93.81 82 MET A O 1
ATOM 661 N N . ALA A 1 83 ? 13.960 -16.403 -3.181 1.00 93.88 83 ALA A N 1
ATOM 662 C CA . ALA A 1 83 ? 15.080 -17.288 -2.858 1.00 93.88 83 ALA A CA 1
ATOM 663 C C . ALA A 1 83 ? 15.066 -17.790 -1.401 1.00 93.88 83 ALA A C 1
ATOM 665 O O . ALA A 1 83 ? 15.759 -18.752 -1.075 1.00 93.88 83 ALA A O 1
ATOM 666 N N . LYS A 1 84 ? 14.295 -17.138 -0.523 1.00 93.69 84 LYS A N 1
ATOM 667 C CA . LYS A 1 84 ? 14.180 -17.466 0.903 1.00 93.69 84 LYS A CA 1
ATOM 668 C C . LYS A 1 84 ? 12.818 -18.051 1.281 1.00 93.69 84 LYS A C 1
ATOM 670 O O . LYS A 1 84 ? 12.592 -18.279 2.464 1.00 93.69 84 LYS A O 1
ATOM 675 N N . ASP A 1 85 ? 11.922 -18.247 0.310 1.00 92.50 85 ASP A N 1
ATOM 676 C CA . ASP A 1 85 ? 10.515 -18.607 0.531 1.00 92.50 85 ASP A CA 1
ATOM 677 C C . ASP A 1 85 ? 9.845 -17.738 1.616 1.00 92.50 85 ASP A C 1
ATOM 679 O O . ASP A 1 85 ? 9.140 -18.224 2.501 1.00 92.50 85 ASP A O 1
ATOM 683 N N . ALA A 1 86 ? 10.093 -16.422 1.567 1.00 91.81 86 ALA A N 1
ATOM 684 C CA . ALA A 1 86 ? 9.644 -15.485 2.600 1.00 91.81 86 ALA A CA 1
ATOM 685 C C . ALA A 1 86 ? 8.115 -15.474 2.773 1.00 91.81 86 ALA A C 1
ATOM 687 O O . ALA A 1 86 ? 7.620 -15.247 3.873 1.00 91.81 86 ALA A O 1
ATOM 688 N N . LEU A 1 87 ? 7.350 -15.793 1.722 1.00 90.44 87 LEU A N 1
ATOM 689 C CA . LEU A 1 87 ? 5.899 -15.929 1.832 1.00 90.44 87 LEU A CA 1
ATOM 690 C C . LEU A 1 87 ? 5.497 -17.064 2.791 1.00 90.44 87 LEU A C 1
ATOM 692 O O . LEU A 1 87 ? 4.535 -16.907 3.539 1.00 90.44 87 LEU A O 1
ATOM 696 N N . SER A 1 88 ? 6.225 -18.181 2.814 1.00 88.12 88 SER A N 1
ATOM 697 C CA . SER A 1 88 ? 5.967 -19.293 3.744 1.00 88.12 88 SER A CA 1
ATOM 698 C C . SER A 1 88 ? 6.649 -19.104 5.105 1.00 88.12 88 SER A C 1
ATOM 700 O O . SER A 1 88 ? 6.575 -19.982 5.970 1.00 88.12 88 SER A O 1
ATOM 702 N N . ALA A 1 89 ? 7.315 -17.967 5.341 1.00 85.62 89 ALA A N 1
ATOM 703 C CA . ALA A 1 89 ? 7.852 -17.663 6.656 1.00 85.62 89 ALA A CA 1
ATOM 704 C C . ALA A 1 89 ? 6.703 -17.545 7.669 1.00 85.62 89 ALA A C 1
ATOM 706 O O . ALA A 1 89 ? 5.659 -16.932 7.415 1.00 85.62 89 ALA A O 1
ATOM 707 N N . ARG A 1 90 ? 6.887 -18.159 8.842 1.00 74.56 90 ARG A N 1
ATOM 708 C CA . ARG A 1 90 ? 5.923 -18.042 9.937 1.00 74.56 90 ARG A CA 1
ATOM 709 C C . ARG A 1 90 ? 6.056 -16.657 10.567 1.00 74.56 90 ARG A C 1
ATOM 711 O O . ARG A 1 90 ? 7.157 -16.319 10.994 1.00 74.56 90 ARG A O 1
ATOM 718 N N . PRO A 1 91 ? 4.966 -15.885 10.688 1.00 69.81 91 PRO A N 1
ATOM 719 C CA . PRO A 1 91 ? 5.004 -14.631 11.422 1.00 69.81 91 PRO A CA 1
ATOM 720 C C . PRO A 1 91 ? 5.402 -14.861 12.885 1.00 69.81 91 PRO A C 1
ATOM 722 O O . PRO A 1 91 ? 4.825 -15.715 13.568 1.00 69.81 91 PRO A O 1
ATOM 725 N N . ASP A 1 92 ? 6.355 -14.074 13.381 1.00 64.50 92 ASP A N 1
ATOM 726 C CA . ASP A 1 92 ? 6.791 -14.140 14.775 1.00 64.50 92 ASP A CA 1
ATOM 727 C C . ASP A 1 92 ? 5.629 -13.884 15.746 1.00 64.50 92 ASP A C 1
ATOM 729 O O . ASP A 1 92 ? 4.912 -12.880 15.657 1.00 64.50 92 ASP A O 1
ATOM 733 N N . GLY A 1 93 ? 5.487 -14.765 16.739 1.00 62.94 93 GLY A N 1
ATOM 734 C CA . GLY A 1 93 ? 4.526 -14.604 17.832 1.00 62.94 93 GLY A CA 1
ATOM 735 C C . GLY A 1 93 ? 3.112 -15.119 17.554 1.00 62.94 93 GLY A C 1
ATOM 736 O O . GLY A 1 93 ? 2.253 -14.968 18.420 1.00 62.94 93 GLY A O 1
ATOM 737 N N . LEU A 1 94 ? 2.853 -15.760 16.408 1.00 63.06 94 LEU A N 1
ATOM 738 C CA . LEU A 1 94 ? 1.620 -16.534 16.249 1.00 63.06 94 LEU A CA 1
ATOM 739 C C . LEU A 1 94 ? 1.685 -17.792 17.121 1.00 63.06 94 LEU A C 1
ATOM 741 O O . LEU A 1 94 ? 2.651 -18.558 17.067 1.00 63.06 94 LEU A O 1
ATOM 745 N N . GLN A 1 95 ? 0.650 -18.008 17.938 1.00 59.56 95 GLN A N 1
ATOM 746 C CA . GLN A 1 95 ? 0.532 -19.235 18.721 1.00 59.56 95 GLN A CA 1
ATOM 747 C C . GLN A 1 95 ? 0.524 -20.446 17.789 1.00 59.56 95 GLN A C 1
ATOM 749 O O . GLN A 1 95 ? -0.153 -20.458 16.760 1.00 59.56 95 GLN A O 1
ATOM 754 N N . GLN A 1 96 ? 1.264 -21.486 18.172 1.00 58.59 96 GLN A N 1
ATOM 755 C CA . GLN A 1 96 ? 1.189 -22.769 17.494 1.00 58.59 96 GLN A CA 1
ATOM 756 C C . GLN A 1 96 ? -0.225 -23.319 17.688 1.00 58.59 96 GLN A C 1
ATOM 758 O O . GLN A 1 96 ? -0.646 -23.614 18.806 1.00 58.59 96 GLN A O 1
ATOM 763 N N . LEU A 1 97 ? -0.979 -23.391 16.598 1.00 58.88 97 LEU A N 1
ATOM 764 C CA . LEU A 1 97 ? -2.361 -23.835 16.646 1.00 58.88 97 LEU A CA 1
ATOM 765 C C . LEU A 1 97 ? -2.443 -25.357 16.826 1.00 58.88 97 LEU A C 1
ATOM 767 O O . LEU A 1 97 ? -1.512 -26.076 16.442 1.00 58.88 97 LEU A O 1
ATOM 771 N N . PRO A 1 98 ? -3.553 -25.870 17.387 1.00 47.78 98 PRO A N 1
ATOM 772 C CA . PRO A 1 98 ? -3.798 -27.303 17.442 1.00 47.78 98 PRO A CA 1
ATOM 773 C C . PRO A 1 98 ? -3.772 -27.910 16.031 1.00 47.78 98 PRO A C 1
ATOM 775 O O . PRO A 1 98 ? -4.307 -27.329 15.092 1.00 47.78 98 PRO A O 1
ATOM 778 N N . MET A 1 99 ? -3.191 -29.106 15.909 1.00 51.19 99 MET A N 1
ATOM 779 C CA . MET A 1 99 ? -3.177 -29.944 14.699 1.00 51.19 99 MET A CA 1
ATOM 780 C C . MET A 1 99 ? -2.399 -29.407 13.485 1.00 51.19 99 MET A C 1
ATOM 782 O O . MET A 1 99 ? -3.033 -29.034 12.517 1.00 51.19 99 MET A O 1
ATOM 786 N N . ASN A 1 100 ? -1.059 -29.463 13.461 1.00 56.00 100 ASN A N 1
ATOM 787 C CA . ASN A 1 100 ? -0.197 -29.457 12.247 1.00 56.00 100 ASN A CA 1
ATOM 788 C C . ASN A 1 100 ? -0.484 -28.435 11.109 1.00 56.00 100 ASN A C 1
ATOM 790 O O . ASN A 1 100 ? 0.130 -28.523 10.047 1.00 56.00 100 ASN A O 1
ATOM 794 N N . LEU A 1 101 ? -1.371 -27.462 11.301 1.00 57.62 101 LEU A N 1
ATOM 795 C CA . LEU A 1 101 ? -1.777 -26.484 10.306 1.00 57.62 101 LEU A CA 1
ATOM 796 C C . LEU A 1 101 ? -0.767 -25.344 10.352 1.00 57.62 101 LEU A C 1
ATOM 798 O O . LEU A 1 101 ? -0.704 -24.586 11.322 1.00 57.62 101 LEU A O 1
ATOM 802 N N . VAL A 1 102 ? 0.049 -25.240 9.308 1.00 64.50 102 VAL A N 1
ATOM 803 C CA . VAL A 1 102 ? 0.958 -24.107 9.140 1.00 64.50 102 VAL A CA 1
ATOM 804 C C . VAL A 1 102 ? 0.142 -22.931 8.613 1.00 64.50 102 VAL A C 1
ATOM 806 O O . VAL A 1 102 ? -0.397 -22.991 7.514 1.00 64.50 102 VAL A O 1
ATOM 809 N N . ARG A 1 103 ? 0.014 -21.880 9.428 1.00 72.62 103 ARG A N 1
ATOM 810 C CA . ARG A 1 103 ? -0.607 -20.605 9.042 1.00 72.62 103 ARG A CA 1
ATOM 811 C C . ARG A 1 103 ? 0.476 -19.552 8.879 1.00 72.62 103 ARG A C 1
ATOM 813 O O . ARG A 1 103 ? 0.708 -18.726 9.756 1.00 72.62 103 ARG A O 1
ATOM 820 N N . ASP A 1 104 ? 1.214 -19.696 7.793 1.00 82.44 104 ASP A N 1
ATOM 821 C CA . ASP A 1 104 ? 2.261 -18.779 7.360 1.00 82.44 104 ASP A CA 1
ATOM 822 C C . ASP A 1 104 ? 1.686 -17.663 6.468 1.00 82.44 104 ASP A C 1
ATOM 824 O O . ASP A 1 104 ? 0.470 -17.550 6.263 1.00 82.44 104 ASP A O 1
ATOM 828 N N . GLY A 1 105 ? 2.556 -16.796 5.946 1.00 85.62 105 GLY A N 1
ATOM 829 C CA . GLY A 1 105 ? 2.148 -15.742 5.019 1.00 85.62 105 GLY A CA 1
ATOM 830 C C . GLY A 1 105 ? 1.447 -16.273 3.761 1.00 85.62 105 GLY A C 1
ATOM 831 O O . GLY A 1 105 ? 0.535 -15.610 3.265 1.00 85.62 105 GLY A O 1
ATOM 832 N N . ARG A 1 106 ? 1.800 -17.475 3.286 1.00 87.56 106 ARG A N 1
ATOM 833 C CA . ARG A 1 106 ? 1.209 -18.137 2.115 1.00 87.56 106 ARG A CA 1
ATOM 834 C C . ARG A 1 106 ? -0.242 -18.493 2.375 1.00 87.56 106 ARG A C 1
ATOM 836 O O . ARG A 1 106 ? -1.098 -18.119 1.578 1.00 87.56 106 ARG A O 1
ATOM 843 N N . TRP A 1 107 ? -0.533 -19.131 3.506 1.00 83.19 107 TRP A N 1
ATOM 844 C CA . TRP A 1 107 ? -1.909 -19.433 3.897 1.00 83.19 107 TRP A CA 1
ATOM 845 C C . TRP A 1 107 ? -2.762 -18.159 3.986 1.00 83.19 107 TRP A C 1
ATOM 847 O O . TRP A 1 107 ? -3.860 -18.104 3.434 1.00 83.19 107 TRP A O 1
ATOM 857 N N . HIS A 1 108 ? -2.237 -17.099 4.610 1.00 83.25 108 HIS A N 1
ATOM 858 C CA . HIS A 1 108 ? -2.940 -15.817 4.688 1.00 83.25 108 HIS A CA 1
ATOM 859 C C . HIS A 1 108 ? -3.182 -15.200 3.307 1.00 83.25 108 HIS A C 1
ATOM 861 O O . HIS A 1 108 ? -4.292 -14.758 3.025 1.00 83.25 108 HIS A O 1
ATOM 867 N N . TYR A 1 109 ? -2.168 -15.198 2.439 1.00 85.44 109 TYR A N 1
ATOM 868 C CA . TYR A 1 109 ? -2.287 -14.712 1.065 1.00 85.44 109 TYR A CA 1
ATOM 869 C C . TYR A 1 109 ? -3.388 -15.461 0.308 1.00 85.44 109 TYR A C 1
ATOM 871 O O . TYR A 1 109 ? -4.242 -14.831 -0.319 1.00 85.44 109 TYR A O 1
ATOM 879 N N . GLN A 1 110 ? -3.389 -16.791 0.419 1.00 79.94 110 GLN A N 1
ATOM 880 C CA . GLN A 1 110 ? -4.380 -17.655 -0.208 1.00 79.94 110 GLN A CA 1
ATOM 881 C C . GLN A 1 110 ? -5.778 -17.335 0.298 1.00 79.94 110 GLN A C 1
ATOM 883 O O . GLN A 1 110 ? -6.644 -17.069 -0.513 1.00 79.94 110 GLN A O 1
ATOM 888 N N . VAL A 1 111 ? -6.002 -17.267 1.610 1.00 76.06 111 VAL A N 1
ATOM 889 C CA . VAL A 1 111 ? -7.322 -16.930 2.169 1.00 76.06 111 VAL A CA 1
ATOM 890 C C . VAL A 1 111 ? -7.805 -15.549 1.730 1.00 76.06 111 VAL A C 1
ATOM 892 O O . VAL A 1 111 ? -8.994 -15.353 1.498 1.00 76.06 111 VAL A O 1
ATOM 895 N N . GLU A 1 112 ? -6.901 -14.576 1.625 1.00 78.62 112 GLU A N 1
ATOM 896 C CA . GLU A 1 112 ? -7.294 -13.213 1.292 1.00 78.62 112 GLU A CA 1
ATOM 897 C C . GLU A 1 112 ? -7.631 -13.010 -0.188 1.00 78.62 112 GLU A C 1
ATOM 899 O O . GLU A 1 112 ? -8.508 -12.206 -0.492 1.00 78.62 112 GLU A O 1
ATOM 904 N N . ASP A 1 113 ? -6.918 -13.681 -1.101 1.00 73.62 113 ASP A N 1
ATOM 905 C CA . ASP A 1 113 ? -7.186 -13.596 -2.548 1.00 73.62 113 ASP A CA 1
ATOM 906 C C . ASP A 1 113 ? -8.118 -14.711 -3.048 1.00 73.62 113 ASP A C 1
ATOM 908 O O . ASP A 1 113 ? -8.722 -14.540 -4.105 1.00 73.62 113 ASP A O 1
ATOM 912 N N . ALA A 1 114 ? -8.243 -15.845 -2.348 1.00 64.25 114 ALA A N 1
ATOM 913 C CA . ALA A 1 114 ? -9.167 -16.913 -2.709 1.00 64.25 114 ALA A CA 1
ATOM 914 C C . ALA A 1 114 ? -10.585 -16.431 -2.415 1.00 64.25 114 ALA A C 1
ATOM 916 O O . ALA A 1 114 ? -11.144 -16.611 -1.333 1.00 64.25 114 ALA A O 1
ATOM 917 N N . LEU A 1 115 ? -11.190 -15.802 -3.416 1.00 52.78 115 LEU A N 1
ATOM 918 C CA . LEU A 1 115 ? -12.633 -15.695 -3.502 1.00 52.78 115 LEU A CA 1
ATOM 919 C C . LEU A 1 115 ? -13.183 -17.122 -3.452 1.00 52.78 115 LEU A C 1
ATOM 921 O O . LEU A 1 115 ? -13.183 -17.817 -4.464 1.00 52.78 115 LEU A O 1
ATOM 925 N N . VAL A 1 116 ? -13.659 -17.563 -2.281 1.00 48.31 116 VAL A N 1
ATOM 926 C CA . VAL A 1 116 ? -14.463 -18.788 -2.152 1.00 48.31 116 VAL A CA 1
ATOM 927 C C . VAL A 1 116 ? -15.822 -18.501 -2.785 1.00 48.31 116 VAL A C 1
ATOM 929 O O . VAL A 1 116 ? -16.838 -18.275 -2.128 1.00 48.31 116 VAL A O 1
ATOM 932 N N . ILE A 1 117 ? -15.805 -18.424 -4.107 1.00 41.12 117 ILE A N 1
ATOM 933 C CA . ILE A 1 117 ? -16.947 -18.265 -4.972 1.00 41.12 117 ILE A CA 1
ATOM 934 C C . ILE A 1 117 ? -17.069 -19.587 -5.724 1.00 41.12 117 ILE A C 1
ATOM 936 O O . ILE A 1 117 ? -16.228 -19.927 -6.550 1.00 41.12 117 ILE A O 1
ATOM 940 N N . ASP A 1 118 ? -18.131 -20.340 -5.436 1.00 35.53 118 ASP A N 1
ATOM 941 C CA . ASP A 1 118 ? -18.609 -21.376 -6.354 1.00 35.53 118 ASP A CA 1
ATOM 942 C C . ASP A 1 118 ? -18.782 -20.749 -7.747 1.00 35.53 118 ASP A C 1
ATOM 944 O O . ASP A 1 118 ? -19.231 -19.609 -7.858 1.00 35.53 118 ASP A O 1
ATOM 948 N N . VAL A 1 119 ? -18.491 -21.512 -8.801 1.00 33.00 119 VAL A N 1
ATOM 949 C CA . VAL A 1 119 ? -18.768 -21.256 -10.227 1.00 33.00 119 VAL A CA 1
ATOM 950 C C . VAL A 1 119 ? -20.145 -20.599 -10.487 1.00 33.00 119 VAL A C 1
ATOM 952 O O . VAL A 1 119 ? -20.351 -19.968 -11.522 1.00 33.00 119 VAL A O 1
ATOM 955 N N . ALA A 1 120 ? -21.087 -20.698 -9.542 1.00 34.97 120 ALA A N 1
ATOM 956 C CA . ALA A 1 120 ? -22.391 -20.036 -9.529 1.00 34.97 120 ALA A CA 1
ATOM 957 C C . ALA A 1 120 ? -22.508 -18.688 -8.762 1.00 34.97 120 ALA A C 1
ATOM 959 O O . ALA A 1 120 ? -23.636 -18.240 -8.537 1.00 34.97 120 ALA A O 1
ATOM 960 N N . ASN A 1 121 ? -21.425 -18.023 -8.335 1.00 41.75 121 ASN A N 1
ATOM 961 C CA . ASN A 1 121 ? -21.476 -16.802 -7.501 1.00 41.75 121 ASN A CA 1
ATOM 962 C C . ASN A 1 121 ? -22.199 -16.984 -6.148 1.00 41.75 121 ASN A C 1
ATOM 964 O O . ASN A 1 121 ? -22.692 -16.023 -5.552 1.00 41.75 121 ASN A O 1
ATOM 968 N N . ARG A 1 122 ? -22.288 -18.220 -5.645 1.00 40.31 122 ARG A N 1
ATOM 969 C CA . ARG A 1 122 ? -22.918 -18.519 -4.355 1.00 40.31 122 ARG A CA 1
ATOM 970 C C . ARG A 1 122 ? -21.843 -18.620 -3.284 1.00 40.31 122 ARG A C 1
ATOM 972 O O . ARG A 1 122 ? -20.891 -19.381 -3.428 1.00 40.31 122 ARG A O 1
ATOM 979 N N . VAL A 1 123 ? -22.036 -17.893 -2.185 1.00 46.91 123 VAL A N 1
ATOM 980 C CA . VAL A 1 123 ? -21.348 -18.197 -0.928 1.00 46.91 123 VAL A CA 1
ATOM 981 C C . VAL A 1 123 ? -21.797 -19.598 -0.536 1.00 46.91 123 VAL A C 1
ATOM 983 O O . VAL A 1 123 ? -22.974 -19.806 -0.236 1.00 46.91 123 VAL A O 1
ATOM 986 N N . LEU A 1 124 ? -20.895 -20.573 -0.613 1.00 42.69 124 LEU A N 1
ATOM 987 C CA . LEU A 1 124 ? -21.236 -21.959 -0.316 1.00 42.69 124 LEU A CA 1
ATOM 988 C C . LEU A 1 124 ? -21.704 -22.064 1.150 1.00 42.69 124 LEU A C 1
ATOM 990 O O . LEU A 1 124 ? -20.982 -21.642 2.066 1.00 42.69 124 LEU A O 1
ATOM 994 N N . PRO A 1 125 ? -22.923 -22.575 1.409 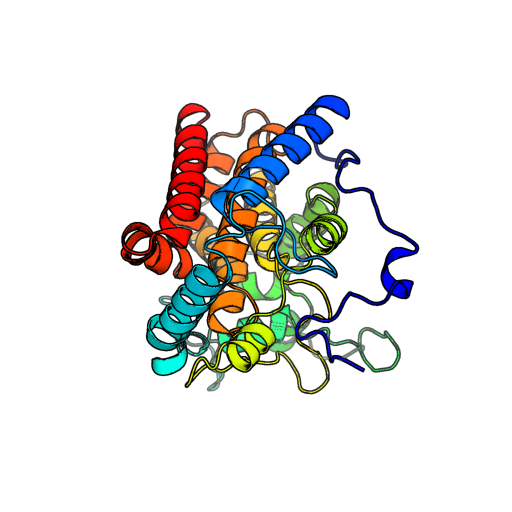1.00 38.56 125 PRO A N 1
ATOM 995 C CA . PRO A 1 125 ? -23.406 -22.801 2.760 1.00 38.56 125 PRO A CA 1
ATOM 996 C C . PRO A 1 125 ? -22.740 -24.068 3.303 1.00 38.56 125 PRO A C 1
ATOM 998 O O . PRO A 1 125 ? -23.237 -25.170 3.101 1.00 38.56 125 PRO A O 1
ATOM 1001 N N . PHE A 1 126 ? -21.601 -23.930 3.980 1.00 44.41 126 PHE A N 1
ATOM 1002 C CA . PHE A 1 126 ? -21.008 -25.052 4.707 1.00 44.41 126 PHE A CA 1
ATOM 1003 C C . PHE A 1 126 ? -21.422 -25.007 6.180 1.00 44.41 126 PHE A C 1
ATOM 1005 O O . PHE A 1 126 ? -21.500 -23.932 6.778 1.00 44.41 126 PHE A O 1
ATOM 1012 N N . ALA A 1 127 ? -21.721 -26.184 6.727 1.00 42.66 127 ALA A N 1
ATOM 1013 C CA . ALA A 1 127 ? -22.338 -26.385 8.037 1.00 42.66 127 ALA A CA 1
ATOM 1014 C C . ALA A 1 127 ? -21.360 -26.324 9.230 1.00 42.66 127 ALA A C 1
ATOM 1016 O O . ALA A 1 127 ? -21.802 -26.430 10.371 1.00 42.66 127 ALA A O 1
ATOM 1017 N N . ASP A 1 128 ? -20.055 -26.175 8.990 1.00 47.81 128 ASP A N 1
ATOM 1018 C CA . ASP A 1 128 ? -19.039 -26.110 10.047 1.00 47.81 128 ASP A CA 1
ATOM 1019 C C . ASP A 1 128 ? -18.973 -24.690 10.659 1.00 47.81 128 ASP A C 1
ATOM 1021 O O . ASP A 1 128 ? -19.278 -23.711 9.990 1.00 47.81 128 ASP A O 1
ATOM 1025 N N . GLN A 1 129 ? -18.631 -24.555 11.942 1.00 50.97 129 GLN A N 1
ATOM 1026 C CA . GLN A 1 129 ? -18.374 -23.277 12.640 1.00 50.97 129 GLN A CA 1
ATOM 1027 C C . GLN A 1 129 ? -16.956 -23.213 13.231 1.00 50.97 129 GLN A C 1
ATOM 1029 O O . GLN A 1 129 ? -16.639 -22.311 14.020 1.00 50.97 129 GLN A O 1
ATOM 1034 N N . SER A 1 130 ? -16.096 -24.167 12.868 1.00 55.84 130 SER A N 1
ATOM 1035 C CA . SER A 1 130 ? -14.696 -24.210 13.277 1.00 55.84 130 SER A CA 1
ATOM 1036 C C . SER A 1 130 ? -13.981 -22.873 13.032 1.00 55.84 130 SER A C 1
ATOM 1038 O O . SER A 1 130 ? -14.389 -22.030 12.225 1.00 55.84 130 SER A O 1
ATOM 1040 N N . LEU A 1 131 ? -12.920 -22.622 13.797 1.00 50.50 131 LEU A N 1
ATOM 1041 C CA . LEU A 1 131 ? -12.111 -21.412 13.646 1.00 50.50 131 LEU A CA 1
ATOM 1042 C C . LEU A 1 131 ? -11.461 -21.369 12.250 1.00 50.50 131 LEU A C 1
ATOM 1044 O O . LEU A 1 131 ? -11.345 -20.304 11.662 1.00 50.50 131 LEU A O 1
ATOM 1048 N N . GLU A 1 132 ? -11.136 -22.532 11.696 1.00 53.22 132 GLU A N 1
ATOM 1049 C CA . GLU A 1 132 ? -10.666 -22.778 10.332 1.00 53.22 132 GLU A CA 1
ATOM 1050 C C . GLU A 1 132 ? -11.715 -22.358 9.291 1.00 53.22 132 GLU A C 1
ATOM 1052 O O . GLU A 1 132 ? -11.400 -21.700 8.297 1.00 53.22 132 GLU A O 1
ATOM 1057 N N . HIS A 1 133 ? -12.981 -22.682 9.546 1.00 57.53 133 HIS A N 1
ATOM 1058 C CA . HIS A 1 133 ? -14.099 -22.292 8.695 1.00 57.53 133 HIS A CA 1
ATOM 1059 C C . HIS A 1 133 ? -14.401 -20.793 8.768 1.00 57.53 133 HIS A C 1
ATOM 1061 O O . HIS A 1 133 ? -14.653 -20.155 7.752 1.00 57.53 133 HIS A O 1
ATOM 1067 N N . ARG A 1 134 ? -14.333 -20.188 9.957 1.00 55.28 134 ARG A N 1
ATOM 1068 C CA . ARG A 1 134 ? -14.487 -18.732 10.098 1.00 55.28 134 ARG A CA 1
ATOM 1069 C C . ARG A 1 134 ? -13.334 -17.993 9.430 1.00 55.28 134 ARG A C 1
ATOM 1071 O O . ARG A 1 134 ? -13.583 -17.117 8.615 1.00 55.28 134 ARG A O 1
ATOM 1078 N N . ALA A 1 135 ? -12.095 -18.408 9.688 1.00 54.38 135 ALA A N 1
ATOM 1079 C CA . ALA A 1 135 ? -10.900 -17.789 9.123 1.00 54.38 135 ALA A CA 1
ATOM 1080 C C . ALA A 1 135 ? -10.846 -17.858 7.585 1.00 54.38 135 ALA A C 1
ATOM 1082 O O . ALA A 1 135 ? -10.288 -16.962 6.971 1.00 54.38 135 ALA A O 1
ATOM 1083 N N . SER A 1 136 ? -11.485 -18.855 6.962 1.00 54.56 136 SER A N 1
ATOM 1084 C CA . SER A 1 136 ? -11.597 -18.985 5.499 1.00 54.56 136 SER A CA 1
ATOM 1085 C C . SER A 1 136 ? -12.811 -18.277 4.876 1.00 54.56 136 SER A C 1
ATOM 1087 O O . SER A 1 136 ? -12.944 -18.267 3.653 1.00 54.56 136 SER A O 1
ATOM 1089 N N . ARG A 1 137 ? -13.714 -17.691 5.678 1.00 54.38 137 ARG A N 1
ATOM 1090 C CA . ARG A 1 137 ? -14.994 -17.132 5.201 1.00 54.38 137 ARG A CA 1
ATOM 1091 C C . ARG A 1 137 ? -15.023 -15.637 4.961 1.00 54.38 137 ARG A C 1
ATOM 1093 O O . ARG A 1 137 ? -15.944 -15.150 4.303 1.00 54.38 137 ARG A O 1
ATOM 1100 N N . GLY A 1 138 ? -14.033 -14.923 5.463 1.00 59.12 138 GLY A N 1
ATOM 1101 C CA . GLY A 1 138 ? -13.932 -13.499 5.245 1.00 59.12 138 GLY A CA 1
ATOM 1102 C C . GLY A 1 138 ? -12.505 -13.048 5.435 1.00 59.12 138 GLY A C 1
ATOM 1103 O O . GLY A 1 138 ? -11.788 -13.500 6.321 1.00 59.12 138 GLY A O 1
ATOM 1104 N N . VAL A 1 139 ? -12.085 -12.124 4.587 1.00 63.88 139 VAL A N 1
ATOM 1105 C CA . VAL A 1 139 ? -10.717 -11.610 4.584 1.00 63.88 139 VAL A CA 1
ATOM 1106 C C . VAL A 1 139 ? -10.338 -10.997 5.948 1.00 63.88 139 VAL A C 1
ATOM 1108 O O . VAL A 1 139 ? -9.169 -10.968 6.303 1.00 63.88 139 VAL A O 1
ATOM 1111 N N . GLY A 1 140 ? -11.324 -10.533 6.737 1.00 64.62 140 GLY A N 1
ATOM 1112 C CA . GLY A 1 140 ? -11.122 -10.001 8.092 1.00 64.62 140 GLY A CA 1
ATOM 1113 C C . GLY A 1 140 ? -10.989 -11.075 9.176 1.00 64.62 140 GLY A C 1
ATOM 1114 O O . GLY A 1 140 ? -10.447 -10.815 10.248 1.00 64.62 140 GLY A O 1
ATOM 1115 N N . SER A 1 141 ? -11.413 -12.302 8.887 1.00 63.59 141 SER A N 1
ATOM 1116 C CA . SER A 1 141 ? -11.384 -13.425 9.820 1.00 63.59 141 SER A CA 1
ATOM 1117 C C . SER A 1 141 ? -9.964 -13.925 10.117 1.00 63.59 141 SER A C 1
ATOM 1119 O O . SER A 1 141 ? -9.749 -14.612 11.112 1.00 63.59 141 SER A O 1
ATOM 1121 N N . ASN A 1 142 ? -8.968 -13.508 9.330 1.00 74.38 142 ASN A N 1
ATOM 1122 C CA . ASN A 1 142 ? -7.553 -13.711 9.636 1.00 74.38 142 ASN A CA 1
ATOM 1123 C C . ASN A 1 142 ? -7.100 -12.955 10.894 1.00 74.38 142 ASN A C 1
ATOM 1125 O O . ASN A 1 142 ? -6.164 -13.398 11.559 1.00 74.38 142 ASN A O 1
ATOM 1129 N N . TYR A 1 143 ? -7.752 -11.839 11.245 1.00 79.94 143 TYR A N 1
ATOM 1130 C CA . TYR A 1 143 ? -7.327 -10.999 12.367 1.00 79.94 143 TYR A CA 1
ATOM 1131 C C . TYR A 1 143 ? -7.414 -11.709 13.723 1.00 79.94 143 TYR A C 1
ATOM 1133 O O . TYR A 1 143 ? -6.545 -11.518 14.572 1.00 79.94 143 TYR A O 1
ATOM 1141 N N . ILE A 1 144 ? -8.403 -12.582 13.926 1.00 71.81 144 ILE A N 1
ATOM 1142 C CA . ILE A 1 144 ? -8.585 -13.288 15.209 1.00 71.81 144 ILE A CA 1
ATOM 1143 C C . ILE A 1 144 ? -7.393 -14.173 15.583 1.00 71.81 144 ILE A C 1
ATOM 1145 O O . ILE A 1 144 ? -7.230 -14.534 16.742 1.00 71.81 144 ILE A O 1
ATOM 1149 N N . LEU A 1 145 ? -6.557 -14.539 14.610 1.00 69.94 145 LEU A N 1
ATOM 1150 C CA . LEU A 1 145 ? -5.342 -15.320 14.853 1.00 69.94 145 LEU A CA 1
ATOM 1151 C C . LEU A 1 145 ? -4.247 -14.477 15.487 1.00 69.94 145 LEU A C 1
ATOM 1153 O O . LEU A 1 145 ? -3.452 -14.966 16.284 1.00 69.94 145 LEU A O 1
ATOM 1157 N N . TYR A 1 146 ? -4.237 -13.202 15.131 1.00 74.06 146 TYR A N 1
ATOM 1158 C CA . TYR A 1 146 ? -3.378 -12.208 15.728 1.00 74.06 146 TYR A CA 1
ATOM 1159 C C . TYR A 1 146 ? -3.944 -11.798 17.102 1.00 74.06 146 TYR A C 1
ATOM 1161 O O . TYR A 1 146 ? -3.181 -11.600 18.045 1.00 74.06 146 TYR A O 1
ATOM 1169 N N . ASN A 1 147 ? -5.277 -11.736 17.248 1.00 79.62 147 ASN A N 1
ATOM 1170 C CA . ASN A 1 147 ? -5.945 -11.367 18.497 1.00 79.62 147 ASN A CA 1
ATOM 1171 C C . ASN A 1 147 ? -7.228 -12.179 18.775 1.00 79.62 147 ASN A C 1
ATOM 1173 O O . ASN A 1 147 ? -8.319 -11.749 18.388 1.00 79.62 147 ASN A O 1
ATOM 1177 N N . PRO A 1 148 ? -7.155 -13.310 19.499 1.00 76.75 148 PRO A N 1
ATOM 1178 C CA . PRO A 1 148 ? -8.334 -14.140 19.761 1.00 76.75 148 PRO A CA 1
ATOM 1179 C C . PRO A 1 148 ? -9.357 -13.466 20.687 1.00 76.75 148 PRO A C 1
ATOM 1181 O O . PRO A 1 148 ? -10.483 -13.945 20.802 1.00 76.75 148 PRO A O 1
ATOM 1184 N N . GLY A 1 149 ? -8.986 -12.363 21.349 1.00 82.62 149 GLY A N 1
ATOM 1185 C CA . GLY A 1 149 ? -9.885 -11.583 22.200 1.00 82.62 149 GLY A CA 1
ATOM 1186 C C . GLY A 1 149 ? -10.867 -10.692 21.433 1.00 82.62 149 GLY A C 1
ATOM 1187 O O . GLY A 1 149 ? -11.750 -10.110 22.056 1.00 82.62 149 GLY A O 1
ATOM 1188 N N . VAL A 1 150 ? -10.729 -10.564 20.108 1.00 83.88 150 VAL A N 1
ATOM 1189 C CA . VAL A 1 150 ? -11.624 -9.758 19.263 1.00 83.88 150 VAL A CA 1
ATOM 1190 C C . VAL A 1 150 ? -12.553 -10.670 18.470 1.00 83.88 150 VAL A C 1
ATOM 1192 O O . VAL A 1 150 ? -12.104 -11.600 17.801 1.00 83.88 150 VAL A O 1
ATOM 1195 N N . GLY A 1 151 ? -13.860 -10.401 18.531 1.00 83.94 151 GLY A N 1
ATOM 1196 C CA . GLY A 1 151 ? -14.847 -11.154 17.760 1.00 83.94 151 GLY A CA 1
ATOM 1197 C C . GLY A 1 151 ? -14.687 -10.928 16.253 1.00 83.94 151 GLY A C 1
ATOM 1198 O O . GLY A 1 151 ? -14.486 -9.795 15.820 1.00 83.94 151 GLY A O 1
ATOM 1199 N N . VAL A 1 152 ? -14.817 -11.993 15.449 1.00 81.69 152 VAL A N 1
ATOM 1200 C CA . VAL A 1 152 ? -14.744 -11.922 13.971 1.00 81.69 152 VAL A CA 1
ATOM 1201 C C . VAL A 1 152 ? -15.733 -10.897 13.427 1.00 81.69 152 VAL A C 1
ATOM 1203 O O . VAL A 1 152 ? -15.335 -9.984 12.713 1.00 81.69 152 VAL A O 1
ATOM 1206 N N . ASP A 1 153 ? -17.006 -11.020 13.806 1.00 84.06 153 ASP A N 1
ATOM 1207 C CA . ASP A 1 153 ? -18.081 -10.177 13.276 1.00 84.06 153 ASP A CA 1
ATOM 1208 C C . ASP A 1 153 ? -17.876 -8.703 13.642 1.00 84.06 153 ASP A C 1
ATOM 1210 O O . ASP A 1 153 ? -18.096 -7.815 12.820 1.00 84.06 153 ASP A O 1
ATOM 1214 N N . GLU A 1 154 ? -17.402 -8.445 14.865 1.00 88.25 154 GLU A N 1
ATOM 1215 C CA . GLU A 1 154 ? -17.045 -7.102 15.318 1.00 88.25 154 GLU A CA 1
ATOM 1216 C C . GLU A 1 154 ? -15.926 -6.525 14.442 1.00 88.25 154 GLU A C 1
ATOM 1218 O O . GLU A 1 154 ? -16.056 -5.416 13.914 1.00 88.25 154 GLU A O 1
ATOM 1223 N N . PHE A 1 155 ? -14.847 -7.287 14.245 1.00 89.88 155 PHE A N 1
ATOM 1224 C CA . PHE A 1 155 ? -13.723 -6.858 13.425 1.00 89.88 155 PHE A CA 1
ATOM 1225 C C . PHE A 1 155 ? -14.139 -6.625 11.970 1.00 89.88 155 PHE A C 1
ATOM 1227 O O . PHE A 1 155 ? -13.811 -5.590 11.397 1.00 89.88 155 PHE A O 1
ATOM 1234 N N . GLU A 1 156 ? -14.889 -7.545 11.363 1.00 87.81 156 GLU A N 1
ATOM 1235 C CA . GLU A 1 156 ? -15.345 -7.412 9.979 1.00 87.81 156 GLU A CA 1
ATOM 1236 C C . GLU A 1 156 ? -16.284 -6.223 9.798 1.00 87.81 156 GLU A C 1
ATOM 1238 O O . GLU A 1 156 ? -16.153 -5.479 8.823 1.00 87.81 156 GLU A O 1
ATOM 1243 N N . GLN A 1 157 ? -17.183 -5.973 10.750 1.00 89.69 157 GLN A N 1
ATOM 1244 C CA . GLN A 1 157 ? -18.033 -4.788 10.718 1.00 89.69 157 GLN A CA 1
ATOM 1245 C C . GLN A 1 157 ? -17.200 -3.499 10.771 1.00 89.69 157 GLN A C 1
ATOM 1247 O O . GLN A 1 157 ? -17.470 -2.552 10.027 1.00 89.69 157 GLN A O 1
ATOM 1252 N N . GLN A 1 158 ? -16.181 -3.450 11.630 1.00 92.94 158 GLN A N 1
ATOM 1253 C CA . GLN A 1 158 ? -15.314 -2.281 11.784 1.00 92.94 158 GLN A CA 1
ATOM 1254 C C . GLN A 1 158 ? -14.372 -2.087 10.587 1.00 92.94 158 GLN A C 1
ATOM 1256 O O . GLN A 1 158 ? -14.155 -0.952 10.159 1.00 92.94 158 GLN A O 1
ATOM 1261 N N . PHE A 1 159 ? -13.846 -3.174 10.026 1.00 93.19 159 PHE A N 1
ATOM 1262 C CA . PHE A 1 159 ? -12.934 -3.162 8.888 1.00 93.19 159 PHE A CA 1
ATOM 1263 C C . PHE A 1 159 ? -13.712 -2.968 7.578 1.00 93.19 159 PHE A C 1
ATOM 1265 O O . PHE A 1 159 ? -13.655 -1.907 6.955 1.00 93.19 159 PHE A O 1
ATOM 1272 N N . TRP A 1 160 ? -14.507 -3.962 7.175 1.00 89.50 160 TRP A N 1
ATOM 1273 C CA . TRP A 1 160 ? -15.189 -3.986 5.881 1.00 89.50 160 TRP A CA 1
ATOM 1274 C C . TRP A 1 160 ? -16.392 -3.057 5.805 1.00 89.50 160 TRP A C 1
ATOM 1276 O O . TRP A 1 160 ? -16.625 -2.439 4.762 1.00 89.50 160 TRP A O 1
ATOM 1286 N N . GLY A 1 161 ? -17.134 -2.920 6.906 1.00 88.75 161 GLY A N 1
ATOM 1287 C CA . GLY A 1 161 ? -18.287 -2.022 6.970 1.00 88.75 161 GLY A CA 1
ATOM 1288 C C . GLY A 1 161 ? -17.915 -0.545 6.816 1.00 88.75 161 GLY A C 1
ATOM 1289 O O . GLY A 1 161 ? -18.754 0.252 6.401 1.00 88.75 161 GLY A O 1
ATOM 1290 N N . ARG A 1 162 ? -16.658 -0.175 7.099 1.00 92.38 162 ARG A N 1
ATOM 1291 C CA . ARG A 1 162 ? -16.170 1.210 6.996 1.00 92.38 162 ARG A CA 1
ATOM 1292 C C . ARG A 1 162 ? -15.320 1.451 5.754 1.00 92.38 162 ARG A C 1
ATOM 1294 O O . ARG A 1 162 ? -15.422 2.517 5.152 1.00 92.38 162 ARG A O 1
ATOM 1301 N N . ILE A 1 163 ? -14.508 0.482 5.330 1.00 90.88 163 ILE A N 1
ATOM 1302 C CA . ILE A 1 163 ? -13.511 0.732 4.284 1.00 90.88 163 ILE A CA 1
ATOM 1303 C C . ILE A 1 163 ? -14.106 1.073 2.917 1.00 90.88 163 ILE A C 1
ATOM 1305 O O . ILE A 1 163 ? -13.581 1.934 2.223 1.00 90.88 163 ILE A O 1
ATOM 1309 N N . ARG A 1 164 ? -15.263 0.499 2.563 1.00 87.88 164 ARG A N 1
ATOM 1310 C CA . ARG A 1 164 ? -15.954 0.784 1.288 1.00 87.88 164 ARG A CA 1
ATOM 1311 C C . ARG A 1 164 ? -16.348 2.256 1.113 1.00 87.88 164 ARG A C 1
ATOM 1313 O O . ARG A 1 164 ? -16.580 2.707 -0.007 1.00 87.88 164 ARG A O 1
ATOM 1320 N N . ARG A 1 165 ? -16.451 2.995 2.221 1.00 93.56 165 ARG A N 1
ATOM 1321 C CA . ARG A 1 165 ? -16.764 4.432 2.261 1.00 93.56 165 ARG A CA 1
ATOM 1322 C C . ARG A 1 165 ? -15.519 5.320 2.294 1.00 93.56 165 ARG A C 1
ATOM 1324 O O . ARG A 1 165 ? -15.642 6.537 2.200 1.00 93.56 165 ARG A O 1
ATOM 1331 N N . ARG A 1 166 ? -14.345 4.705 2.460 1.00 95.19 166 ARG A N 1
ATOM 1332 C CA . ARG A 1 166 ? -13.045 5.335 2.735 1.00 95.19 166 ARG A CA 1
ATOM 1333 C C . ARG A 1 166 ? -11.979 4.997 1.695 1.00 95.19 166 ARG A C 1
ATOM 1335 O O . ARG A 1 166 ? -10.892 5.559 1.757 1.00 95.19 166 ARG A O 1
ATOM 1342 N N . GLU A 1 167 ? -12.257 4.073 0.777 1.00 92.12 167 GLU A N 1
ATOM 1343 C CA . GLU A 1 167 ? -11.373 3.767 -0.345 1.00 92.12 167 GLU A CA 1
ATOM 1344 C C . GLU A 1 167 ? -11.748 4.604 -1.582 1.00 92.12 167 GLU A C 1
ATOM 1346 O O . GLU A 1 167 ? -12.935 4.709 -1.921 1.00 92.12 167 GLU A O 1
ATOM 1351 N N . PRO A 1 168 ? -10.763 5.196 -2.284 1.00 93.56 168 PRO A N 1
ATOM 1352 C CA . PRO A 1 168 ? -11.015 5.855 -3.559 1.00 93.56 168 PRO A CA 1
ATOM 1353 C C . PRO A 1 168 ? -11.259 4.807 -4.655 1.00 93.56 168 PRO A C 1
ATOM 1355 O O . PRO A 1 168 ? -11.119 3.602 -4.434 1.00 93.56 168 PRO A O 1
ATOM 1358 N N . SER A 1 169 ? -11.590 5.240 -5.876 1.00 93.06 169 SER A N 1
ATOM 1359 C CA . SER A 1 169 ? -11.738 4.316 -7.012 1.00 93.06 169 SER A CA 1
ATOM 1360 C C . SER A 1 169 ? -10.385 3.726 -7.437 1.00 93.06 169 SER A C 1
ATOM 1362 O O . SER A 1 169 ? -9.710 4.214 -8.345 1.00 93.06 169 SER A O 1
ATOM 1364 N N . LEU A 1 170 ? -9.977 2.641 -6.773 1.00 92.44 170 LEU A N 1
ATOM 1365 C CA . LEU A 1 170 ? -8.680 1.985 -6.977 1.00 92.44 170 LEU A CA 1
ATOM 1366 C C . LEU A 1 170 ? -8.501 1.473 -8.404 1.00 92.44 170 LEU A C 1
ATOM 1368 O O . LEU A 1 170 ? -7.392 1.438 -8.933 1.00 92.44 170 LEU A O 1
ATOM 1372 N N . PHE A 1 171 ? -9.595 1.054 -9.037 1.00 89.06 171 PHE A N 1
ATOM 1373 C CA . PHE A 1 171 ? -9.531 0.527 -10.388 1.00 89.06 171 PHE A CA 1
ATOM 1374 C C . PHE A 1 171 ? -9.311 1.612 -11.435 1.00 89.06 171 PHE A C 1
ATOM 1376 O O . PHE A 1 171 ? -8.573 1.381 -12.386 1.00 89.06 171 PHE A O 1
ATOM 1383 N N . ASP A 1 172 ? -9.909 2.785 -11.261 1.00 91.06 172 ASP A N 1
ATOM 1384 C CA . ASP A 1 172 ? -9.679 3.908 -12.165 1.00 91.06 172 ASP A CA 1
ATOM 1385 C C . ASP A 1 172 ? -8.221 4.358 -12.094 1.00 91.06 172 ASP A C 1
ATOM 1387 O O . ASP A 1 172 ? -7.590 4.562 -13.128 1.00 91.06 172 ASP A O 1
ATOM 1391 N N . ILE A 1 173 ? -7.644 4.387 -10.889 1.00 94.38 173 ILE A N 1
ATOM 1392 C CA . ILE A 1 173 ? -6.209 4.621 -10.693 1.00 94.38 173 ILE A CA 1
ATOM 1393 C C . ILE A 1 173 ? -5.381 3.551 -11.424 1.00 94.38 173 ILE A C 1
ATOM 1395 O O . ILE A 1 173 ? -4.456 3.875 -12.166 1.00 94.38 173 ILE A O 1
ATOM 1399 N N . LYS A 1 174 ? -5.738 2.267 -11.288 1.00 93.31 174 LYS A N 1
ATOM 1400 C CA . LYS A 1 174 ? -5.079 1.175 -12.027 1.00 93.31 174 LYS A CA 1
ATOM 1401 C C . LYS A 1 174 ? -5.146 1.362 -13.536 1.00 93.31 174 LYS A C 1
ATOM 1403 O O . LYS A 1 174 ? -4.148 1.160 -14.228 1.00 93.31 174 LYS A O 1
ATOM 1408 N N . LEU A 1 175 ? -6.308 1.758 -14.047 1.00 89.69 175 LEU A N 1
ATOM 1409 C CA . LEU A 1 175 ? -6.502 2.033 -15.465 1.00 89.69 175 LEU A CA 1
ATOM 1410 C C . LEU A 1 175 ? -5.720 3.253 -15.943 1.00 89.69 175 LEU A C 1
ATOM 1412 O O . LEU A 1 175 ? -5.333 3.287 -17.108 1.00 89.69 175 LEU A O 1
ATOM 1416 N N . HIS A 1 176 ? -5.496 4.232 -15.073 1.00 92.12 176 HIS A N 1
ATOM 1417 C CA . HIS A 1 176 ? -4.691 5.402 -15.386 1.00 92.12 176 HIS A CA 1
ATOM 1418 C C . HIS A 1 176 ? -3.233 5.016 -15.639 1.00 92.12 176 HIS A C 1
ATOM 1420 O O . HIS A 1 176 ? -2.687 5.383 -16.673 1.00 92.12 176 HIS A O 1
ATOM 1426 N N . PHE A 1 177 ? -2.626 4.207 -14.766 1.00 93.44 177 PHE A N 1
ATOM 1427 C CA . PHE A 1 177 ? -1.213 3.834 -14.901 1.00 93.44 177 PHE A CA 1
ATOM 1428 C C . PHE A 1 177 ? -0.943 2.674 -15.866 1.00 93.44 177 PHE A C 1
ATOM 1430 O O . PHE A 1 177 ? 0.143 2.616 -16.438 1.00 93.44 177 PHE A O 1
ATOM 1437 N N . GLN A 1 178 ? -1.886 1.735 -16.034 1.00 92.56 178 GLN A N 1
ATOM 1438 C CA . GLN A 1 178 ? -1.716 0.520 -16.857 1.00 92.56 178 GLN A CA 1
ATOM 1439 C C . GLN A 1 178 ? -0.431 -0.276 -16.540 1.00 92.56 178 GLN A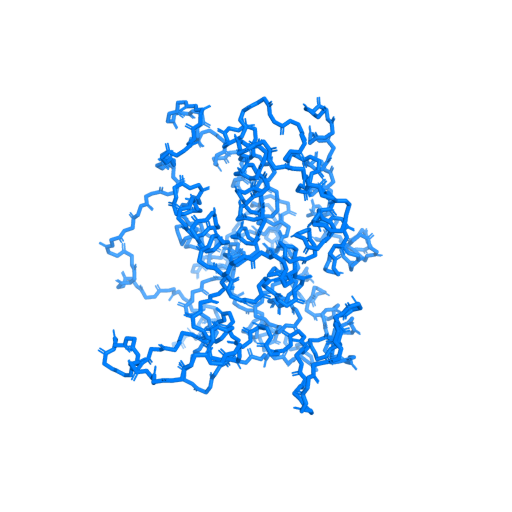 C 1
ATOM 1441 O O . GLN A 1 178 ? 0.119 -0.954 -17.406 1.00 92.56 178 GLN A O 1
ATOM 1446 N N . ARG A 1 179 ? 0.062 -0.218 -15.294 1.00 93.00 179 ARG A N 1
ATOM 1447 C CA . ARG A 1 179 ? 1.286 -0.923 -14.896 1.00 93.00 179 ARG A CA 1
ATOM 1448 C C . ARG A 1 179 ? 1.129 -2.445 -15.071 1.00 93.00 179 ARG A C 1
ATOM 1450 O O . ARG A 1 179 ? 0.193 -3.014 -14.492 1.00 93.00 179 ARG A O 1
ATOM 1457 N N . PRO A 1 180 ? 2.023 -3.116 -15.820 1.00 91.81 180 PRO A N 1
ATOM 1458 C CA . PRO A 1 180 ? 1.967 -4.560 -16.002 1.00 91.81 180 PRO A CA 1
ATOM 1459 C C . PRO A 1 180 ? 2.247 -5.300 -14.701 1.00 91.81 180 PRO A C 1
ATOM 1461 O O . PRO A 1 180 ? 2.997 -4.822 -13.856 1.00 91.81 180 PRO A O 1
ATOM 1464 N N . ARG A 1 181 ? 1.677 -6.495 -14.546 1.00 92.88 181 ARG A N 1
ATOM 1465 C CA . ARG A 1 181 ? 1.943 -7.345 -13.380 1.00 92.88 181 ARG A CA 1
ATOM 1466 C C . ARG A 1 181 ? 3.412 -7.797 -13.337 1.00 92.88 181 ARG A C 1
ATOM 1468 O O . ARG A 1 181 ? 3.994 -7.983 -14.408 1.00 92.88 181 ARG A O 1
ATOM 1475 N N . PRO A 1 182 ? 3.981 -8.037 -12.138 1.00 95.50 182 PRO A N 1
ATOM 1476 C CA . PRO A 1 182 ? 5.372 -8.465 -11.988 1.00 95.50 182 PRO A CA 1
ATOM 1477 C C . PRO A 1 182 ? 5.753 -9.675 -12.839 1.00 95.50 182 PRO A C 1
ATOM 1479 O O . PRO A 1 182 ? 6.751 -9.611 -13.541 1.00 95.50 182 PRO A O 1
ATOM 1482 N N . TYR A 1 183 ? 4.924 -10.727 -12.877 1.00 93.56 183 TYR A N 1
ATOM 1483 C CA . TYR A 1 183 ? 5.212 -11.910 -13.698 1.00 93.56 183 TYR A CA 1
ATOM 1484 C C . TYR A 1 183 ? 5.344 -11.572 -15.193 1.00 93.56 183 TYR A C 1
ATOM 1486 O O . TYR A 1 183 ? 6.201 -12.112 -15.883 1.00 93.56 183 TYR A O 1
ATOM 1494 N N . THR A 1 184 ? 4.519 -10.650 -15.706 1.00 91.50 184 THR A N 1
ATOM 1495 C CA . THR A 1 184 ? 4.578 -10.230 -17.111 1.00 91.50 184 THR A CA 1
ATOM 1496 C C . THR A 1 184 ? 5.864 -9.459 -17.381 1.00 91.50 184 THR A C 1
ATOM 1498 O O . THR A 1 184 ? 6.548 -9.731 -18.363 1.00 91.50 184 THR A O 1
ATOM 1501 N N . ALA A 1 185 ? 6.217 -8.520 -16.499 1.00 93.81 185 ALA A N 1
ATOM 1502 C CA . ALA A 1 185 ? 7.453 -7.755 -16.621 1.00 93.81 185 ALA A CA 1
ATOM 1503 C C . ALA A 1 185 ? 8.699 -8.634 -16.470 1.00 93.81 185 ALA A C 1
ATOM 1505 O O . ALA A 1 185 ? 9.620 -8.494 -17.265 1.00 93.81 185 ALA A O 1
ATOM 1506 N N . ALA A 1 186 ? 8.708 -9.579 -15.529 1.00 95.88 186 ALA A N 1
ATOM 1507 C CA . ALA A 1 186 ? 9.809 -10.517 -15.333 1.00 95.88 186 ALA A CA 1
ATOM 1508 C C . ALA A 1 186 ? 10.081 -11.347 -16.593 1.00 95.88 186 ALA A C 1
ATOM 1510 O O . ALA A 1 186 ? 11.231 -11.464 -17.006 1.00 95.88 186 ALA A O 1
ATOM 1511 N N . VAL A 1 187 ? 9.032 -11.844 -17.257 1.00 93.81 187 VAL A N 1
ATOM 1512 C CA . VAL A 1 187 ? 9.165 -12.568 -18.532 1.00 93.81 187 VAL A CA 1
ATOM 1513 C C . VAL A 1 187 ? 9.721 -11.664 -19.634 1.00 93.81 187 VAL A C 1
ATOM 1515 O O . VAL A 1 187 ? 10.659 -12.048 -20.325 1.00 93.81 187 VAL A O 1
ATOM 1518 N N . VAL A 1 188 ? 9.166 -10.460 -19.801 1.00 91.94 188 VAL A N 1
ATOM 1519 C CA . VAL A 1 188 ? 9.561 -9.532 -20.878 1.00 91.94 188 VAL A CA 1
ATOM 1520 C C . VAL A 1 188 ? 10.989 -9.020 -20.695 1.00 91.94 188 VAL A C 1
ATOM 1522 O O . VAL A 1 188 ? 11.71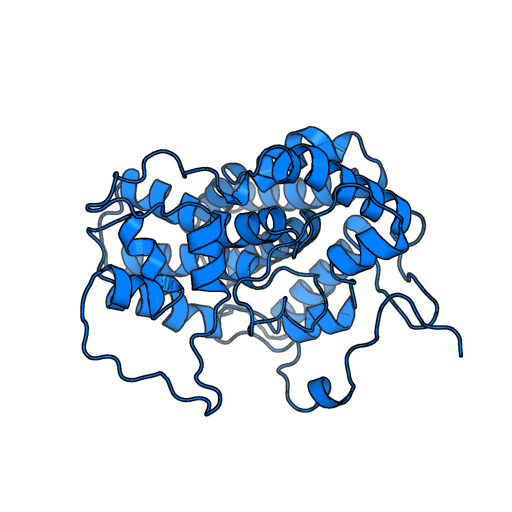9 -8.859 -21.670 1.00 91.94 188 VAL A O 1
ATOM 1525 N N . LEU A 1 189 ? 11.393 -8.775 -19.452 1.00 94.75 189 LEU A N 1
ATOM 1526 C CA . LEU A 1 189 ? 12.720 -8.278 -19.113 1.00 94.75 189 LEU A CA 1
ATOM 1527 C C . LEU A 1 189 ? 13.738 -9.417 -18.948 1.00 94.75 189 LEU A C 1
ATOM 1529 O O . LEU A 1 189 ? 14.932 -9.141 -18.901 1.00 94.75 189 LEU A O 1
ATOM 1533 N N . GLY A 1 190 ? 13.323 -10.684 -18.899 1.00 96.75 190 GLY A N 1
ATOM 1534 C CA . GLY A 1 190 ? 14.232 -11.811 -18.678 1.00 96.75 190 GLY A CA 1
ATOM 1535 C C . GLY A 1 190 ? 14.859 -11.780 -17.283 1.00 96.75 190 GLY A C 1
ATOM 1536 O O . GLY A 1 190 ? 16.078 -11.805 -17.155 1.00 96.75 190 GLY A O 1
ATOM 1537 N N . VAL A 1 191 ? 14.029 -11.638 -16.245 1.00 97.62 191 VAL A N 1
ATOM 1538 C CA . VAL A 1 191 ? 14.460 -11.725 -14.841 1.00 97.62 191 VAL A CA 1
ATOM 1539 C C . VAL A 1 191 ? 14.376 -13.180 -14.388 1.00 97.62 191 VAL A C 1
ATOM 1541 O O . VAL A 1 191 ? 13.286 -13.706 -14.147 1.00 97.62 191 VAL A O 1
ATOM 1544 N N . ASP A 1 192 ? 15.532 -13.828 -14.278 1.00 97.25 192 ASP A N 1
ATOM 1545 C CA . ASP A 1 192 ? 15.634 -15.228 -13.870 1.00 97.25 192 ASP A CA 1
ATOM 1546 C C . ASP A 1 192 ? 15.281 -15.433 -12.390 1.00 97.25 192 ASP A C 1
ATOM 1548 O O . ASP A 1 192 ? 15.517 -14.579 -11.535 1.00 97.25 192 ASP A O 1
ATOM 1552 N N . GLY A 1 193 ? 14.712 -16.600 -12.075 1.00 96.12 193 GLY A N 1
ATOM 1553 C CA . GLY A 1 193 ? 14.345 -16.972 -10.704 1.00 96.12 193 GLY A CA 1
ATOM 1554 C C . GLY A 1 193 ? 13.089 -16.282 -10.163 1.00 96.12 193 GLY A C 1
ATOM 1555 O O . GLY A 1 193 ? 12.715 -16.533 -9.019 1.00 96.12 193 GLY A O 1
ATOM 1556 N N . PHE A 1 194 ? 12.416 -15.449 -10.965 1.00 97.19 194 PHE A N 1
ATOM 1557 C CA . PHE A 1 194 ? 11.146 -14.847 -10.574 1.00 97.19 194 PHE A CA 1
ATOM 1558 C C . PHE A 1 194 ? 10.032 -15.898 -10.509 1.00 97.19 194 PHE A C 1
ATOM 1560 O O . PHE A 1 194 ? 9.718 -16.560 -11.500 1.00 97.19 194 PHE A O 1
ATOM 1567 N N . VAL A 1 195 ? 9.404 -16.014 -9.342 1.00 93.88 195 VAL A N 1
ATOM 1568 C CA . VAL A 1 195 ? 8.265 -16.897 -9.081 1.00 93.88 195 VAL A CA 1
ATOM 1569 C C . VAL A 1 195 ? 7.103 -16.049 -8.585 1.00 93.88 195 VAL A C 1
ATOM 1571 O O . VAL A 1 195 ? 7.286 -15.139 -7.783 1.00 93.88 195 VAL A O 1
ATOM 1574 N N . TRP A 1 196 ? 5.895 -16.344 -9.052 1.00 91.88 196 TRP A N 1
ATOM 1575 C CA . TRP A 1 196 ? 4.683 -15.772 -8.480 1.00 91.88 196 TRP A CA 1
ATOM 1576 C C . TRP A 1 196 ? 3.766 -16.886 -7.996 1.00 91.88 196 TRP A C 1
ATOM 1578 O O . TRP A 1 196 ? 3.763 -17.993 -8.534 1.00 91.88 196 TRP A O 1
ATOM 1588 N N . GLU A 1 197 ? 2.970 -16.563 -6.990 1.00 88.56 197 GLU A N 1
ATOM 1589 C CA . GLU A 1 197 ? 2.009 -17.469 -6.388 1.00 88.56 197 GLU A CA 1
ATOM 1590 C C . GLU A 1 197 ? 0.597 -17.089 -6.838 1.00 88.56 197 GLU A C 1
ATOM 1592 O O . GLU A 1 197 ? 0.241 -15.914 -6.971 1.00 88.56 197 GLU A O 1
ATOM 1597 N N . THR A 1 198 ? -0.225 -18.103 -7.082 1.00 80.94 198 THR A N 1
ATOM 1598 C CA . THR A 1 198 ? -1.668 -17.946 -7.278 1.00 80.94 198 THR A CA 1
ATOM 1599 C C . THR A 1 198 ? -2.369 -18.374 -6.002 1.00 80.94 198 THR A C 1
ATOM 1601 O O . THR A 1 198 ? -2.082 -19.449 -5.477 1.00 80.94 198 THR A O 1
ATOM 1604 N N . ALA A 1 199 ? -3.298 -17.562 -5.503 1.00 70.38 199 ALA A N 1
ATOM 1605 C CA . ALA A 1 199 ? -4.027 -17.885 -4.279 1.00 70.38 199 ALA A CA 1
ATOM 1606 C C . ALA A 1 199 ? -4.884 -19.154 -4.394 1.00 70.38 199 ALA A C 1
ATOM 1608 O O . ALA A 1 199 ? -5.051 -19.871 -3.413 1.00 70.38 199 ALA A O 1
ATOM 1609 N N . ASP A 1 200 ? -5.391 -19.448 -5.591 1.00 68.94 200 ASP A N 1
ATOM 1610 C CA . ASP A 1 200 ? -6.067 -20.700 -5.919 1.00 68.94 200 ASP A CA 1
ATOM 1611 C C . ASP A 1 200 ? -5.860 -21.017 -7.410 1.00 68.94 200 ASP A C 1
ATOM 1613 O O . ASP A 1 200 ? -5.661 -20.124 -8.233 1.00 68.94 200 ASP A O 1
ATOM 1617 N N . SER A 1 201 ? -5.955 -22.298 -7.751 1.00 57.31 201 SER A N 1
ATOM 1618 C CA . SER A 1 201 ? -5.992 -22.859 -9.102 1.00 57.31 201 SER A CA 1
ATOM 1619 C C . SER A 1 201 ? -7.001 -22.186 -10.041 1.00 57.31 201 SER A C 1
ATOM 1621 O O . SER A 1 201 ? -6.765 -22.135 -11.248 1.00 57.31 201 SER A O 1
ATOM 1623 N N . VAL A 1 202 ? -8.110 -21.660 -9.505 1.00 46.94 202 VAL A N 1
ATOM 1624 C CA . VAL A 1 202 ? -9.150 -20.960 -10.281 1.00 46.94 202 VAL A CA 1
ATOM 1625 C C . VAL A 1 202 ? -9.151 -19.446 -10.077 1.00 46.94 202 VAL A C 1
ATOM 1627 O O . VAL A 1 202 ? -9.728 -18.719 -10.889 1.00 46.94 202 VAL A O 1
ATOM 1630 N N . THR A 1 203 ? -8.480 -18.948 -9.035 1.00 54.66 203 THR A N 1
ATOM 1631 C CA . THR A 1 203 ? -8.427 -17.514 -8.745 1.00 54.66 203 THR A CA 1
ATOM 1632 C C . THR A 1 203 ? -7.136 -16.935 -9.303 1.00 54.66 203 THR A C 1
ATOM 1634 O O . THR A 1 203 ? -6.066 -17.003 -8.700 1.00 54.66 203 THR A O 1
ATOM 1637 N N . HIS A 1 204 ? -7.237 -16.377 -10.509 1.00 54.03 204 HIS A N 1
ATOM 1638 C CA . HIS A 1 204 ? -6.111 -15.728 -11.165 1.00 54.03 204 HIS A CA 1
ATOM 1639 C C . HIS A 1 204 ? -5.641 -14.503 -10.378 1.00 54.03 204 HIS A C 1
ATOM 1641 O O . HIS A 1 204 ? -6.454 -13.679 -9.953 1.00 54.03 204 HIS A O 1
ATOM 1647 N N . THR A 1 205 ? -4.317 -14.324 -10.312 1.00 63.84 205 THR A N 1
ATOM 1648 C CA . THR A 1 205 ? -3.672 -13.029 -10.072 1.00 63.84 205 THR A CA 1
ATOM 1649 C C . THR A 1 205 ? -4.459 -11.953 -10.817 1.00 63.84 205 THR A C 1
ATOM 1651 O O . THR A 1 205 ? -4.562 -12.024 -12.043 1.00 63.84 205 THR A O 1
ATOM 1654 N N . GLY A 1 206 ? -5.082 -11.022 -10.082 1.00 67.00 206 GLY A N 1
ATOM 1655 C CA . GLY A 1 206 ? -6.176 -10.210 -10.619 1.00 67.00 206 GLY A CA 1
ATOM 1656 C C . GLY A 1 206 ? -5.877 -9.663 -12.016 1.00 67.00 206 GLY A C 1
ATOM 1657 O O . GLY A 1 206 ? -4.845 -9.008 -12.202 1.00 67.00 206 GLY A O 1
ATOM 1658 N N . LEU A 1 207 ? -6.776 -9.945 -12.971 1.00 78.25 207 LEU A N 1
ATOM 1659 C CA . LEU A 1 207 ? -6.702 -9.564 -14.390 1.00 78.25 207 LEU A CA 1
ATOM 1660 C C . LEU A 1 207 ? -6.896 -8.050 -14.559 1.00 78.25 207 LEU A C 1
ATOM 1662 O O . LEU A 1 207 ? -7.872 -7.592 -15.148 1.00 78.25 207 LEU A O 1
ATOM 1666 N N . HIS A 1 208 ? -6.010 -7.269 -13.953 1.00 85.06 208 HIS A N 1
ATOM 1667 C CA . HIS A 1 208 ? -5.996 -5.815 -13.929 1.00 85.06 208 HIS A CA 1
ATOM 1668 C C . HIS A 1 208 ? -4.578 -5.302 -13.641 1.00 85.06 208 HIS A C 1
ATOM 1670 O O . HIS A 1 208 ? -3.748 -6.066 -13.133 1.00 85.06 208 HIS A O 1
ATOM 1676 N N . PRO A 1 209 ? -4.290 -4.015 -13.917 1.00 91.94 209 PRO A N 1
ATOM 1677 C CA . PRO A 1 209 ? -2.973 -3.436 -13.668 1.00 91.94 209 PRO A CA 1
ATOM 1678 C C . PRO A 1 209 ? -2.547 -3.541 -12.197 1.00 91.94 209 PRO A C 1
ATOM 1680 O O . PRO A 1 209 ? -3.390 -3.628 -11.285 1.00 91.94 209 PRO A O 1
ATOM 1683 N N . SER A 1 210 ? -1.234 -3.548 -11.961 1.00 94.38 210 SER A N 1
ATOM 1684 C CA . SER A 1 210 ? -0.672 -3.742 -10.620 1.00 94.38 210 SER A CA 1
ATOM 1685 C C . SER A 1 210 ? -0.777 -2.475 -9.761 1.00 94.38 210 SER A C 1
ATOM 1687 O O . SER A 1 210 ? -1.246 -2.554 -8.633 1.00 94.38 210 SER A O 1
ATOM 1689 N N . LEU A 1 211 ? -0.464 -1.298 -10.298 1.00 95.25 211 LEU A N 1
ATOM 1690 C CA . LEU A 1 211 ? -0.373 -0.058 -9.522 1.00 95.25 211 LEU A CA 1
ATOM 1691 C C . LEU A 1 211 ? -1.741 0.591 -9.295 1.00 95.25 211 LEU A C 1
ATOM 1693 O O . LEU A 1 211 ? -2.447 0.849 -10.256 1.00 95.25 211 LEU A O 1
ATOM 1697 N N . LEU A 1 212 ? -2.168 0.933 -8.083 1.00 96.56 212 LEU A N 1
ATOM 1698 C CA . LEU A 1 212 ? -1.591 0.625 -6.767 1.00 96.56 212 LEU A CA 1
ATOM 1699 C C . LEU A 1 212 ? -2.088 -0.721 -6.219 1.00 96.56 212 LEU A C 1
ATOM 1701 O O . LEU A 1 212 ? -3.058 -1.285 -6.734 1.00 96.56 212 LEU A O 1
ATOM 1705 N N . SER A 1 213 ? -1.463 -1.240 -5.161 1.00 96.62 213 SER A N 1
ATOM 1706 C CA . SER A 1 213 ? -1.908 -2.473 -4.499 1.00 96.62 213 SER A CA 1
ATOM 1707 C C . SER A 1 213 ? -3.187 -2.243 -3.689 1.00 96.62 213 SER A C 1
ATOM 1709 O O . SER A 1 213 ? -3.180 -1.601 -2.641 1.00 96.62 213 SER A O 1
ATOM 1711 N N . GLY A 1 214 ? -4.311 -2.781 -4.175 1.00 94.62 214 GLY A N 1
ATOM 1712 C CA . GLY A 1 214 ? -5.609 -2.595 -3.520 1.00 94.62 214 GLY A CA 1
ATOM 1713 C C . GLY A 1 214 ? -5.639 -3.175 -2.108 1.00 94.62 214 GLY A C 1
ATOM 1714 O O . GLY A 1 214 ? -6.034 -2.491 -1.173 1.00 94.62 214 GLY A O 1
ATOM 1715 N N . HIS A 1 215 ? -5.098 -4.381 -1.936 1.00 93.69 215 HIS A N 1
ATOM 1716 C CA . HIS A 1 215 ? -4.958 -5.006 -0.624 1.00 93.69 215 HIS A CA 1
ATOM 1717 C C . HIS A 1 2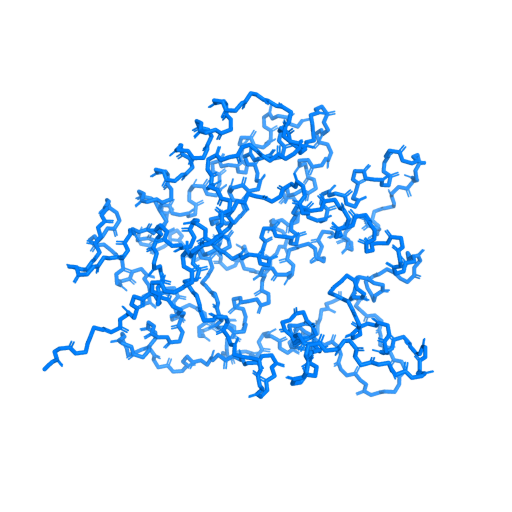15 ? -4.065 -4.194 0.322 1.00 93.69 215 HIS A C 1
ATOM 1719 O O . HIS A 1 215 ? -4.363 -4.118 1.506 1.00 93.69 215 HIS A O 1
ATOM 1725 N N . CYS A 1 216 ? -3.009 -3.545 -0.178 1.00 97.00 216 CYS A N 1
ATOM 1726 C CA . CYS A 1 216 ? -2.132 -2.720 0.654 1.00 97.00 216 CYS A CA 1
ATOM 1727 C C . CYS A 1 216 ? -2.873 -1.509 1.246 1.00 97.00 216 CYS A C 1
ATOM 1729 O O . CYS A 1 216 ? 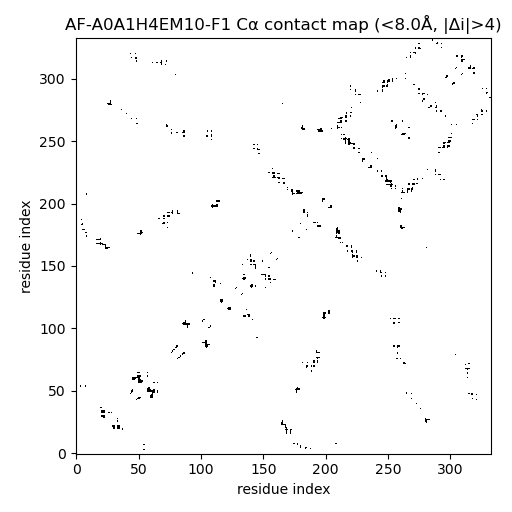-2.874 -1.320 2.463 1.00 97.00 216 CYS A O 1
ATOM 1731 N N . ILE A 1 217 ? -3.557 -0.718 0.407 1.00 97.50 217 ILE A N 1
ATOM 1732 C CA . ILE A 1 217 ? -4.334 0.431 0.900 1.00 97.50 217 ILE A CA 1
ATOM 1733 C C . ILE A 1 217 ? -5.513 -0.021 1.770 1.00 97.50 217 ILE A C 1
ATOM 1735 O O . ILE A 1 217 ? -5.819 0.630 2.770 1.00 97.50 217 ILE A O 1
ATOM 1739 N N . GLN A 1 218 ? -6.135 -1.156 1.435 1.00 95.31 218 GLN A N 1
ATOM 1740 C CA . GLN A 1 218 ? -7.235 -1.718 2.210 1.00 95.31 218 GLN A CA 1
ATOM 1741 C C . GLN A 1 218 ? -6.779 -2.189 3.598 1.00 95.31 218 GLN A C 1
ATOM 1743 O O . GLN A 1 218 ? -7.408 -1.858 4.598 1.00 95.31 218 GLN A O 1
ATOM 1748 N N . GLY A 1 219 ? -5.653 -2.897 3.683 1.00 95.38 219 GLY A N 1
ATOM 1749 C CA . GLY A 1 219 ? -5.047 -3.308 4.950 1.00 95.38 219 GLY A CA 1
ATOM 1750 C C . GLY A 1 219 ? -4.799 -2.118 5.872 1.00 95.38 219 GLY A C 1
ATOM 1751 O O . GLY A 1 219 ? -5.231 -2.119 7.027 1.00 95.38 219 GLY A O 1
ATOM 1752 N N . LEU A 1 220 ? -4.185 -1.060 5.335 1.00 97.81 220 LEU A N 1
ATOM 1753 C CA . LEU A 1 220 ? -3.831 0.129 6.103 1.00 97.81 220 LEU A CA 1
ATOM 1754 C C . LEU A 1 220 ? -5.058 0.944 6.547 1.00 97.81 220 LEU A C 1
ATOM 1756 O O . LEU A 1 220 ? -5.242 1.167 7.744 1.00 97.81 220 LEU A O 1
ATOM 1760 N N . LEU A 1 221 ? -5.936 1.345 5.617 1.00 97.88 221 LEU A N 1
ATOM 1761 C CA . LEU A 1 221 ? -7.136 2.129 5.951 1.00 97.88 221 LEU A CA 1
ATOM 1762 C C . LEU A 1 221 ? -8.150 1.325 6.776 1.00 97.88 221 LEU A C 1
ATOM 1764 O O . LEU A 1 221 ? -8.858 1.892 7.614 1.00 97.88 221 LEU A O 1
ATOM 1768 N N . GLY A 1 222 ? -8.220 0.010 6.570 1.00 96.31 222 GLY A N 1
ATOM 1769 C CA . GLY A 1 222 ? -9.035 -0.894 7.372 1.00 96.31 222 GLY A CA 1
ATOM 1770 C C . GLY A 1 222 ? -8.518 -1.002 8.805 1.00 96.31 222 GLY A C 1
ATOM 1771 O O . GLY A 1 222 ? -9.298 -0.829 9.740 1.00 96.31 222 GLY A O 1
ATOM 1772 N N . GLY A 1 223 ? -7.202 -1.157 8.994 1.00 96.88 223 GLY A N 1
ATOM 1773 C CA . GLY A 1 223 ? -6.565 -1.101 10.314 1.00 96.88 223 GLY A CA 1
ATOM 1774 C C . GLY A 1 223 ? -6.829 0.222 11.042 1.00 96.88 223 GLY A C 1
ATOM 1775 O O . GLY A 1 223 ? -7.282 0.219 12.186 1.00 96.88 223 GLY A O 1
ATOM 1776 N N . CYS A 1 224 ? -6.666 1.359 10.354 1.00 98.06 224 CYS A N 1
ATOM 1777 C CA . CYS A 1 224 ? -7.038 2.677 10.883 1.00 98.06 224 CYS A CA 1
ATOM 1778 C C . CYS A 1 224 ? -8.525 2.749 11.274 1.00 98.06 224 CYS A C 1
ATOM 1780 O O . CYS A 1 224 ? -8.877 3.327 12.302 1.00 98.06 224 CYS A O 1
ATOM 1782 N N . SER A 1 225 ? -9.410 2.149 10.473 1.00 97.62 225 SER A N 1
ATOM 1783 C CA . SER A 1 225 ? -10.856 2.140 10.722 1.00 97.62 225 SER A CA 1
ATOM 1784 C C . SER A 1 225 ? -11.243 1.341 11.963 1.00 97.62 225 SER A C 1
ATOM 1786 O O . SER A 1 225 ? -12.100 1.802 12.721 1.00 97.62 225 SER A O 1
ATOM 1788 N N . VAL A 1 226 ? -10.590 0.197 12.181 1.00 96.69 226 VAL A N 1
ATOM 1789 C CA . VAL A 1 226 ? -10.746 -0.638 13.379 1.00 96.69 226 VAL A CA 1
ATOM 1790 C C . VAL A 1 226 ? -10.244 0.100 14.615 1.00 96.69 226 VAL A C 1
ATOM 1792 O O . VAL A 1 226 ? -10.989 0.236 15.583 1.00 96.69 226 VAL A O 1
ATOM 1795 N N . LEU A 1 227 ? -9.030 0.662 14.565 1.00 97.81 227 LEU A N 1
ATOM 1796 C CA . LEU A 1 227 ? -8.481 1.408 15.697 1.00 97.81 227 LEU A CA 1
ATOM 1797 C C . LEU A 1 227 ? -9.371 2.600 16.069 1.00 97.81 227 LEU A C 1
ATOM 1799 O O . LEU A 1 227 ? -9.683 2.792 17.242 1.00 97.81 227 LEU A O 1
ATOM 1803 N N . ALA A 1 228 ? -9.823 3.372 15.077 1.00 97.75 228 ALA A N 1
ATOM 1804 C CA . ALA A 1 228 ? -10.734 4.486 15.313 1.00 97.75 228 ALA A CA 1
ATOM 1805 C C . ALA A 1 228 ? -12.034 4.015 15.976 1.00 97.75 228 ALA A C 1
ATOM 1807 O O . ALA A 1 228 ? -12.467 4.631 16.944 1.00 97.75 228 ALA A O 1
ATOM 1808 N N . ALA A 1 229 ? -12.610 2.899 15.512 1.00 96.81 229 ALA A N 1
ATOM 1809 C CA . ALA A 1 229 ? -13.825 2.333 16.091 1.00 96.81 229 ALA A CA 1
ATOM 1810 C C . ALA A 1 229 ? -13.648 1.929 17.562 1.00 96.81 229 ALA A C 1
ATOM 1812 O O . ALA A 1 229 ? -14.498 2.270 18.379 1.00 96.81 229 ALA A O 1
ATOM 1813 N N . TRP A 1 230 ? -12.549 1.254 17.912 1.00 96.69 230 TRP A N 1
ATOM 1814 C CA . TRP A 1 230 ? -12.267 0.883 19.304 1.00 96.69 230 TRP A CA 1
ATOM 1815 C C . TRP A 1 230 ? -12.145 2.105 20.208 1.00 96.69 230 TRP A C 1
ATOM 1817 O O . TRP A 1 230 ? -12.732 2.140 21.289 1.00 96.69 230 TRP A O 1
ATOM 1827 N N . LEU A 1 231 ? -11.430 3.129 19.747 1.00 97.00 231 LEU A N 1
ATOM 1828 C CA . LEU A 1 231 ? -11.279 4.378 20.485 1.00 97.00 231 LEU A CA 1
ATOM 1829 C C . LEU A 1 231 ? -12.623 5.110 20.647 1.00 97.00 231 LEU A C 1
ATOM 1831 O O . LEU A 1 231 ? -12.930 5.569 21.743 1.00 97.00 231 LEU A O 1
ATOM 1835 N N . ASP A 1 232 ? -13.455 5.157 19.600 1.00 96.56 232 ASP A N 1
ATOM 1836 C CA . ASP A 1 232 ? -14.795 5.771 19.645 1.00 96.56 232 ASP A CA 1
ATOM 1837 C C . ASP A 1 232 ? -15.724 5.061 20.643 1.00 96.56 232 ASP A C 1
ATOM 1839 O O . ASP A 1 232 ? -16.592 5.682 21.252 1.00 96.56 232 ASP A O 1
ATOM 1843 N N . GLN A 1 233 ? -15.538 3.753 20.823 1.00 96.62 233 GLN A N 1
ATOM 1844 C CA . GLN A 1 233 ? -16.287 2.929 21.774 1.00 96.62 233 GLN A CA 1
ATOM 1845 C C . GLN A 1 233 ? -15.761 3.040 23.215 1.00 96.62 233 GLN A C 1
ATOM 1847 O O . GLN A 1 233 ? -16.284 2.373 24.107 1.00 96.62 233 GLN A O 1
ATOM 1852 N N . GLY A 1 234 ? -14.717 3.839 23.459 1.00 96.75 234 GLY A N 1
ATOM 1853 C CA . GLY A 1 234 ? -14.073 3.937 24.769 1.00 96.75 234 GLY A CA 1
ATOM 1854 C C . GLY A 1 234 ? -13.331 2.662 25.183 1.00 96.75 234 GLY A C 1
ATOM 1855 O O . GLY A 1 234 ? -13.032 2.484 26.365 1.00 96.75 234 GLY A O 1
ATOM 1856 N N . ARG A 1 235 ? -13.032 1.759 24.238 1.00 95.06 235 ARG A N 1
ATOM 1857 C CA . ARG A 1 235 ? -12.268 0.539 24.513 1.00 95.06 235 ARG A CA 1
ATOM 1858 C C . ARG A 1 235 ? -10.827 0.907 24.858 1.00 95.06 235 ARG A C 1
ATOM 1860 O O . ARG A 1 235 ? -10.165 1.649 24.135 1.00 95.06 235 ARG A O 1
ATOM 1867 N N . THR A 1 236 ? -10.300 0.322 25.930 1.00 95.06 236 THR A N 1
ATOM 1868 C CA . THR A 1 236 ? -8.864 0.379 26.220 1.00 95.06 236 THR A CA 1
ATOM 1869 C C . THR A 1 236 ? -8.099 -0.445 25.183 1.00 95.06 236 THR A C 1
ATOM 1871 O O . THR A 1 236 ? -8.232 -1.667 25.141 1.00 95.06 236 THR A O 1
ATOM 1874 N N . VAL A 1 237 ? -7.300 0.219 24.345 1.00 95.38 237 VAL A N 1
ATOM 1875 C CA . VAL A 1 237 ? -6.426 -0.431 23.357 1.00 95.38 237 VAL A CA 1
ATOM 1876 C C . VAL A 1 237 ? -5.093 -0.747 24.023 1.00 95.38 237 VAL A C 1
ATOM 1878 O O . VAL A 1 237 ? -4.325 0.158 24.352 1.00 95.38 237 VAL A O 1
ATOM 1881 N N . THR A 1 238 ? -4.810 -2.028 24.246 1.00 94.56 238 THR A N 1
ATOM 1882 C CA . THR A 1 238 ? -3.537 -2.445 24.844 1.00 94.56 238 THR A CA 1
ATOM 1883 C C . THR A 1 238 ? -2.380 -2.307 23.842 1.00 94.56 238 THR A C 1
ATOM 1885 O O . THR A 1 238 ? -2.603 -2.311 22.626 1.00 94.56 238 THR A O 1
ATOM 1888 N N . PRO A 1 239 ? -1.113 -2.251 24.301 1.00 94.00 239 PRO A N 1
ATOM 1889 C CA . PRO A 1 239 ? 0.041 -2.304 23.401 1.00 94.00 239 PRO A CA 1
ATOM 1890 C C . PRO A 1 239 ? 0.045 -3.542 22.494 1.00 94.00 239 PRO A C 1
ATOM 1892 O O . PRO A 1 239 ? 0.452 -3.457 21.333 1.00 94.00 239 PRO A O 1
ATOM 1895 N N . ASN A 1 240 ? -0.447 -4.679 23.003 1.00 90.50 240 ASN A N 1
ATOM 1896 C CA . ASN A 1 240 ? -0.595 -5.894 22.213 1.00 90.50 240 ASN A CA 1
ATOM 1897 C C . ASN A 1 240 ? -1.647 -5.715 21.114 1.00 90.50 240 ASN A C 1
ATOM 1899 O O . ASN A 1 240 ? -1.339 -6.000 19.962 1.00 90.50 240 ASN A O 1
ATOM 1903 N N . ASP A 1 241 ? -2.837 -5.185 21.427 1.00 92.88 241 ASP A N 1
ATOM 1904 C CA . ASP A 1 241 ? -3.884 -4.916 20.426 1.00 92.88 241 ASP A CA 1
ATOM 1905 C C . ASP A 1 241 ? -3.351 -4.034 19.291 1.00 92.88 241 ASP A C 1
ATOM 1907 O O . ASP A 1 241 ? -3.521 -4.361 18.114 1.00 92.88 241 ASP A O 1
ATOM 1911 N N . ARG A 1 242 ? -2.649 -2.948 19.647 1.00 95.25 242 ARG A N 1
ATOM 1912 C CA . ARG A 1 242 ? -2.059 -2.013 18.681 1.00 95.25 242 ARG A CA 1
ATOM 1913 C C . ARG A 1 242 ? -1.019 -2.706 17.806 1.00 95.25 242 ARG A C 1
ATOM 1915 O O . ARG A 1 242 ? -1.148 -2.675 16.589 1.00 95.25 242 ARG A O 1
ATOM 1922 N N . THR A 1 243 ? -0.027 -3.365 18.406 1.00 93.12 243 THR A N 1
ATOM 1923 C CA . THR A 1 243 ? 1.057 -4.056 17.676 1.00 93.12 243 THR A CA 1
ATOM 1924 C C . THR A 1 243 ? 0.513 -5.100 16.711 1.00 93.12 243 THR A C 1
ATOM 1926 O O . THR A 1 243 ? 0.929 -5.201 15.560 1.00 93.12 243 THR A O 1
ATOM 1929 N N . THR A 1 244 ? -0.472 -5.846 17.180 1.00 91.25 244 THR A N 1
ATOM 1930 C CA . THR A 1 244 ? -1.140 -6.911 16.449 1.00 91.25 244 THR A CA 1
ATOM 1931 C C . THR A 1 244 ? -1.937 -6.369 15.261 1.00 91.25 244 THR A C 1
ATOM 1933 O O . THR A 1 244 ? -1.841 -6.896 14.153 1.00 91.25 244 THR A O 1
ATOM 1936 N N . LEU A 1 245 ? -2.672 -5.269 15.456 1.00 94.44 245 LEU A N 1
ATOM 1937 C CA . LEU A 1 245 ? -3.395 -4.582 14.387 1.00 94.44 245 LEU A CA 1
ATOM 1938 C C . LEU A 1 245 ? -2.455 -3.921 13.368 1.00 94.44 245 LEU A C 1
ATOM 1940 O O . LEU A 1 245 ? -2.745 -3.968 12.176 1.00 94.44 245 LEU A O 1
ATOM 1944 N N . MET A 1 246 ? -1.320 -3.365 13.805 1.00 95.50 246 MET A N 1
ATOM 1945 C CA . MET A 1 246 ? -0.301 -2.795 12.912 1.00 95.50 246 MET A CA 1
ATOM 1946 C C . MET A 1 246 ? 0.297 -3.860 11.994 1.00 95.50 246 MET A C 1
ATOM 1948 O O . MET A 1 246 ? 0.295 -3.694 10.775 1.00 95.50 246 MET A O 1
ATOM 1952 N N . ARG A 1 247 ? 0.733 -4.989 12.573 1.00 91.94 247 ARG A N 1
ATOM 1953 C CA . ARG A 1 247 ? 1.251 -6.137 11.813 1.00 91.94 247 ARG A CA 1
ATOM 1954 C C . ARG A 1 247 ? 0.230 -6.634 10.802 1.00 91.94 247 ARG A C 1
ATOM 1956 O O . ARG A 1 247 ? 0.568 -6.853 9.645 1.00 91.94 247 ARG A O 1
ATOM 1963 N N . TYR A 1 248 ? -1.022 -6.777 11.231 1.00 92.19 248 TYR A N 1
ATOM 1964 C CA . TYR A 1 248 ? -2.101 -7.185 10.344 1.00 92.19 248 TYR A CA 1
ATOM 1965 C C . TYR A 1 248 ? -2.286 -6.206 9.177 1.00 92.19 248 TYR A C 1
ATOM 1967 O O . TYR A 1 248 ? -2.313 -6.636 8.028 1.00 92.19 248 TYR A O 1
ATOM 1975 N N . ALA A 1 249 ? -2.359 -4.902 9.457 1.00 94.94 249 ALA A N 1
ATOM 1976 C CA . ALA A 1 249 ? -2.581 -3.862 8.456 1.00 94.94 249 ALA A CA 1
ATOM 1977 C C . ALA A 1 249 ? -1.472 -3.806 7.389 1.00 94.94 249 ALA A C 1
ATOM 1979 O O . ALA A 1 249 ? -1.771 -3.701 6.200 1.00 94.94 249 ALA A O 1
ATOM 1980 N N . ALA A 1 250 ? -0.204 -3.915 7.798 1.00 95.25 250 ALA A N 1
ATOM 1981 C CA . ALA A 1 250 ? 0.938 -3.907 6.882 1.00 95.25 250 ALA A CA 1
ATOM 1982 C C . ALA A 1 250 ? 1.029 -5.193 6.046 1.00 95.25 250 ALA A C 1
ATOM 1984 O O . ALA A 1 250 ? 1.232 -5.145 4.828 1.00 95.25 250 ALA A O 1
ATOM 1985 N N . ALA A 1 251 ? 0.795 -6.346 6.679 1.00 93.44 251 ALA A N 1
ATOM 1986 C CA . ALA A 1 251 ? 1.029 -7.643 6.059 1.00 93.44 251 ALA A CA 1
ATOM 1987 C C . ALA A 1 251 ? 0.137 -7.919 4.835 1.00 93.44 251 ALA A C 1
ATOM 1989 O O . ALA A 1 251 ? 0.508 -8.710 3.970 1.00 93.44 251 ALA A O 1
ATOM 1990 N N . TRP A 1 252 ? -1.007 -7.239 4.714 1.00 92.75 252 TRP A N 1
ATOM 1991 C CA . TRP A 1 252 ? -1.861 -7.306 3.524 1.00 92.75 252 TRP A CA 1
ATOM 1992 C C . TRP A 1 252 ? -1.165 -6.839 2.254 1.00 92.75 252 TRP A C 1
ATOM 1994 O O . TRP A 1 252 ? -1.371 -7.427 1.195 1.00 92.75 252 TRP A O 1
ATOM 2004 N N . GLY A 1 253 ? -0.378 -5.765 2.346 1.00 95.31 253 GLY A N 1
ATOM 2005 C CA . GLY A 1 253 ? 0.431 -5.279 1.237 1.00 95.31 253 GLY A CA 1
ATOM 2006 C C . GLY A 1 253 ? 1.669 -6.141 1.044 1.00 95.31 253 GLY A C 1
ATOM 2007 O O . GLY A 1 253 ? 1.987 -6.506 -0.088 1.00 95.31 253 GLY A O 1
ATOM 2008 N N . ASP A 1 254 ? 2.344 -6.490 2.139 1.00 96.19 254 ASP A N 1
ATOM 2009 C CA . ASP A 1 254 ? 3.607 -7.229 2.091 1.00 96.19 254 ASP A CA 1
ATOM 2010 C C . ASP A 1 254 ? 3.434 -8.585 1.414 1.00 96.19 254 ASP A C 1
ATOM 2012 O O . ASP A 1 254 ? 4.124 -8.878 0.438 1.00 96.19 254 ASP A O 1
ATOM 2016 N N . ARG A 1 255 ? 2.418 -9.361 1.813 1.00 94.62 255 ARG A N 1
ATOM 2017 C CA . ARG A 1 255 ? 2.124 -10.674 1.220 1.00 94.62 255 ARG A CA 1
ATOM 2018 C C . ARG A 1 255 ? 1.944 -10.640 -0.295 1.00 94.62 255 ARG A C 1
ATOM 2020 O O . ARG A 1 255 ? 2.247 -11.625 -0.954 1.00 94.62 255 ARG A O 1
ATOM 2027 N N . ARG A 1 256 ? 1.490 -9.526 -0.876 1.00 95.12 256 ARG A N 1
ATOM 2028 C CA . ARG A 1 256 ? 1.342 -9.394 -2.337 1.00 95.12 256 ARG A CA 1
ATOM 2029 C C . ARG A 1 256 ? 2.670 -9.239 -3.060 1.00 95.12 256 ARG A C 1
ATOM 2031 O O . ARG A 1 256 ? 2.803 -9.693 -4.195 1.00 95.12 256 ARG A O 1
ATOM 2038 N N . VAL A 1 257 ? 3.628 -8.593 -2.410 1.00 96.75 257 VAL A N 1
ATOM 2039 C CA . VAL A 1 257 ? 4.999 -8.487 -2.907 1.00 96.75 257 VAL A CA 1
ATOM 2040 C C . VAL A 1 257 ? 5.711 -9.821 -2.726 1.00 96.75 257 VAL A C 1
ATOM 2042 O O . VAL A 1 257 ? 6.288 -10.330 -3.682 1.00 96.75 257 VAL A O 1
ATOM 2045 N N . LEU A 1 258 ? 5.581 -10.437 -1.546 1.00 95.62 258 LEU A N 1
ATOM 2046 C CA . LEU A 1 258 ? 6.153 -11.757 -1.259 1.00 95.62 258 LEU A CA 1
ATOM 2047 C C . LEU A 1 258 ? 5.618 -12.842 -2.211 1.00 95.62 258 LEU A C 1
ATOM 2049 O O . LEU A 1 258 ? 6.374 -13.702 -2.646 1.00 95.62 258 LEU A O 1
ATOM 2053 N N . ALA A 1 259 ? 4.336 -12.772 -2.584 1.00 94.56 259 ALA A N 1
ATOM 2054 C CA . ALA A 1 259 ? 3.707 -13.657 -3.568 1.00 94.56 259 ALA A CA 1
ATOM 2055 C C . ALA A 1 259 ? 4.052 -13.324 -5.033 1.00 94.56 259 ALA A C 1
ATOM 2057 O O . ALA A 1 259 ? 3.540 -13.975 -5.940 1.00 94.56 259 ALA A O 1
ATOM 2058 N N . GLY A 1 260 ? 4.862 -12.296 -5.307 1.00 95.56 260 GLY A N 1
ATOM 2059 C CA . GLY A 1 260 ? 5.257 -11.927 -6.670 1.00 95.56 260 GLY A CA 1
ATOM 2060 C C . GLY A 1 260 ? 4.117 -11.367 -7.534 1.00 95.56 260 GLY A C 1
ATOM 2061 O O . GLY A 1 260 ? 4.204 -11.380 -8.761 1.00 95.56 260 GLY A O 1
ATOM 2062 N N . VAL A 1 261 ? 3.029 -10.873 -6.929 1.00 94.94 261 VAL A N 1
ATOM 2063 C CA . VAL A 1 261 ? 1.851 -10.355 -7.658 1.00 94.94 261 VAL A CA 1
ATOM 2064 C C . VAL A 1 261 ? 1.765 -8.825 -7.684 1.00 94.94 261 VAL A C 1
ATOM 2066 O O . VAL A 1 261 ? 1.015 -8.253 -8.488 1.00 94.94 261 VAL A O 1
ATOM 2069 N N . HIS A 1 262 ? 2.550 -8.160 -6.838 1.00 97.06 262 HIS A N 1
ATOM 2070 C CA . HIS A 1 262 ? 2.732 -6.712 -6.783 1.00 97.06 262 HIS A CA 1
ATOM 2071 C C . HIS A 1 262 ? 4.208 -6.347 -6.599 1.00 97.06 262 HIS A C 1
ATOM 2073 O O . HIS A 1 262 ? 4.999 -7.150 -6.113 1.00 97.06 262 HIS A O 1
ATOM 2079 N N . TYR A 1 263 ? 4.565 -5.126 -6.985 1.00 97.56 263 TYR A N 1
ATOM 2080 C CA . TYR A 1 263 ? 5.899 -4.573 -6.755 1.00 97.56 263 TYR A CA 1
ATOM 2081 C C . TYR A 1 263 ? 5.969 -3.847 -5.399 1.00 97.56 263 TYR A C 1
ATOM 2083 O O . TYR A 1 263 ? 4.953 -3.289 -4.976 1.00 97.56 263 TYR A O 1
ATOM 2091 N N . PRO A 1 264 ? 7.136 -3.748 -4.738 1.00 97.94 264 PRO A N 1
ATOM 2092 C CA . PRO A 1 264 ? 7.317 -2.871 -3.576 1.00 97.94 264 PRO A CA 1
ATOM 2093 C C . PRO A 1 264 ? 6.838 -1.422 -3.803 1.00 97.94 264 PRO A C 1
ATOM 2095 O O . PRO A 1 264 ? 6.170 -0.836 -2.953 1.00 97.94 264 PRO A O 1
ATOM 2098 N N . THR A 1 265 ? 7.081 -0.849 -4.980 1.00 97.75 265 THR A N 1
ATOM 2099 C CA . THR A 1 265 ? 6.594 0.481 -5.385 1.00 97.75 265 THR A CA 1
ATOM 2100 C C . THR A 1 265 ? 5.066 0.564 -5.505 1.00 97.75 265 THR A C 1
ATOM 2102 O O . THR A 1 265 ? 4.506 1.646 -5.320 1.00 97.75 265 THR A O 1
ATOM 2105 N N . ASP A 1 266 ? 4.356 -0.551 -5.737 1.00 98.19 266 ASP A N 1
ATOM 2106 C CA . ASP A 1 266 ? 2.887 -0.564 -5.643 1.00 98.19 266 ASP A CA 1
ATOM 2107 C C . ASP A 1 266 ? 2.427 -0.331 -4.194 1.00 98.19 266 ASP A C 1
ATOM 2109 O O . ASP A 1 266 ? 1.407 0.333 -3.979 1.00 98.19 266 ASP A O 1
ATOM 2113 N N . ASN A 1 267 ? 3.171 -0.843 -3.204 1.00 98.25 267 ASN A N 1
ATOM 2114 C CA . ASN A 1 267 ? 2.917 -0.568 -1.787 1.00 98.25 267 ASN A CA 1
ATOM 2115 C C . ASN A 1 267 ? 3.262 0.885 -1.443 1.00 98.25 267 ASN A C 1
ATOM 2117 O O . ASN A 1 267 ? 2.448 1.539 -0.802 1.00 98.25 267 ASN A O 1
ATOM 2121 N N . ILE A 1 268 ? 4.370 1.441 -1.954 1.00 97.88 268 ILE A N 1
ATOM 2122 C CA . ILE A 1 268 ? 4.693 2.875 -1.794 1.00 97.88 268 ILE A CA 1
ATOM 2123 C C . ILE A 1 268 ? 3.530 3.757 -2.266 1.00 97.88 268 ILE A C 1
ATOM 2125 O O . ILE A 1 268 ? 3.075 4.638 -1.533 1.00 97.88 268 ILE A O 1
ATOM 2129 N N . ALA A 1 269 ? 3.006 3.511 -3.468 1.00 98.25 269 ALA A N 1
ATOM 2130 C CA . ALA A 1 269 ? 1.871 4.267 -3.994 1.00 98.25 269 ALA A CA 1
ATOM 2131 C C . ALA A 1 269 ? 0.620 4.130 -3.105 1.00 98.25 269 ALA A C 1
ATOM 2133 O O . ALA A 1 269 ? -0.084 5.105 -2.854 1.00 98.25 269 ALA A O 1
ATOM 2134 N N . SER A 1 270 ? 0.373 2.930 -2.579 1.00 98.50 270 SER A N 1
ATOM 2135 C CA . SER A 1 270 ? -0.753 2.652 -1.680 1.00 98.50 270 SER A CA 1
ATOM 2136 C C . SER A 1 270 ? -0.617 3.377 -0.335 1.00 98.50 270 SER A C 1
ATOM 2138 O O . SER A 1 270 ? -1.564 4.015 0.123 1.00 98.50 270 SER A O 1
ATOM 2140 N N . TRP A 1 271 ? 0.564 3.312 0.282 1.00 98.50 271 TRP A N 1
ATOM 2141 C CA . TRP A 1 271 ? 0.874 3.941 1.564 1.00 98.50 271 TRP A CA 1
ATOM 2142 C C . TRP A 1 271 ? 0.846 5.462 1.477 1.00 98.50 271 TRP A C 1
ATOM 2144 O O . TRP A 1 271 ? 0.188 6.102 2.288 1.00 98.50 271 TRP A O 1
ATOM 2154 N N . THR A 1 272 ? 1.494 6.049 0.470 1.00 98.50 272 THR A N 1
ATOM 2155 C CA . THR A 1 272 ? 1.487 7.508 0.251 1.00 98.50 272 THR A CA 1
ATOM 2156 C C . THR A 1 272 ? 0.072 8.042 0.037 1.00 98.50 272 THR A C 1
ATOM 2158 O O . THR A 1 272 ? -0.289 9.066 0.617 1.00 98.50 272 THR A O 1
ATOM 2161 N N . LEU A 1 273 ? -0.771 7.325 -0.718 1.00 98.44 273 LEU A N 1
ATOM 2162 C CA . LEU A 1 273 ? -2.177 7.696 -0.867 1.00 98.44 273 LEU A CA 1
ATOM 2163 C C . LEU A 1 273 ? -2.911 7.630 0.476 1.00 98.44 273 LEU A C 1
ATOM 2165 O O . LEU A 1 273 ? -3.553 8.600 0.869 1.00 98.44 273 LEU A O 1
ATOM 2169 N N . ALA A 1 274 ? -2.776 6.523 1.210 1.00 98.25 274 ALA A N 1
ATOM 2170 C CA . ALA A 1 274 ? -3.412 6.357 2.513 1.00 98.25 274 ALA A CA 1
ATOM 2171 C C . ALA A 1 274 ? -3.003 7.459 3.507 1.00 98.25 274 ALA A C 1
ATOM 2173 O O . ALA A 1 274 ? -3.871 8.092 4.103 1.00 98.25 274 ALA A O 1
ATOM 2174 N N . LEU A 1 275 ? -1.703 7.746 3.634 1.00 98.25 275 LEU A N 1
ATOM 2175 C CA . LEU A 1 275 ? -1.163 8.790 4.514 1.00 98.25 275 LEU A CA 1
ATOM 2176 C C . LEU A 1 275 ? -1.735 10.177 4.186 1.00 98.25 275 LEU A C 1
ATOM 2178 O O . LEU A 1 275 ? -2.003 10.963 5.090 1.00 98.25 275 LEU A O 1
ATOM 2182 N N . ARG A 1 276 ? -1.973 10.477 2.903 1.00 97.94 276 ARG A N 1
ATOM 2183 C CA . ARG A 1 276 ? -2.593 11.742 2.475 1.00 97.94 276 ARG A CA 1
ATOM 2184 C C . ARG A 1 276 ? -4.096 11.788 2.735 1.00 97.94 276 ARG A C 1
ATOM 2186 O O . ARG A 1 276 ? -4.620 12.869 2.984 1.00 97.94 276 ARG A O 1
ATOM 2193 N N . LEU A 1 277 ? -4.783 10.648 2.680 1.00 98.06 277 LEU A N 1
ATOM 2194 C CA . LEU A 1 277 ? -6.221 10.553 2.940 1.00 98.06 277 LEU A CA 1
ATOM 2195 C C . LEU A 1 277 ? -6.559 10.581 4.437 1.00 98.06 277 LEU A C 1
ATOM 2197 O O . LEU A 1 277 ? -7.597 11.126 4.808 1.00 98.06 277 LEU A O 1
ATOM 2201 N N . ILE A 1 278 ? -5.700 10.031 5.302 1.00 97.94 278 ILE A N 1
ATOM 2202 C CA . ILE A 1 278 ? -5.959 9.899 6.747 1.00 97.94 278 ILE A CA 1
ATOM 2203 C C . ILE A 1 278 ? -6.413 11.208 7.422 1.00 97.94 278 ILE A C 1
ATOM 2205 O O . ILE A 1 278 ? -7.405 11.145 8.146 1.00 97.94 278 ILE A O 1
ATOM 2209 N N . PRO A 1 279 ? -5.800 12.387 7.181 1.00 97.12 279 PRO A N 1
ATOM 2210 C CA . PRO A 1 279 ? -6.247 13.644 7.792 1.00 97.12 279 PRO A CA 1
ATOM 2211 C C . PRO A 1 279 ? -7.706 14.013 7.497 1.00 97.12 279 PRO A C 1
ATOM 2213 O O . PRO A 1 279 ? -8.340 14.660 8.324 1.00 97.12 279 PRO A O 1
ATOM 2216 N N . PHE A 1 280 ? -8.233 13.587 6.346 1.00 97.62 280 PHE A N 1
ATOM 2217 C CA . PHE A 1 280 ? -9.614 13.838 5.924 1.00 97.62 280 PHE A CA 1
ATOM 2218 C C . PHE A 1 280 ? -10.567 12.714 6.340 1.00 97.62 280 PHE A C 1
ATOM 2220 O O . PHE A 1 280 ? -11.746 12.950 6.564 1.00 97.62 280 PHE A O 1
ATOM 2227 N N . LEU A 1 281 ? -10.084 11.474 6.436 1.00 97.69 281 LEU A N 1
ATOM 2228 C CA . LEU A 1 281 ? -10.905 10.327 6.847 1.00 97.69 281 LEU A CA 1
ATOM 2229 C C . LEU A 1 281 ? -11.019 10.195 8.375 1.00 97.69 281 LEU A C 1
ATOM 2231 O O . LEU A 1 281 ? -11.955 9.576 8.885 1.00 97.69 281 LEU A O 1
ATOM 2235 N N . PHE A 1 282 ? -10.049 10.749 9.105 1.00 97.12 282 PHE A N 1
ATOM 2236 C CA . PHE A 1 282 ? -9.933 10.689 10.562 1.00 97.12 282 PHE A CA 1
ATOM 2237 C C . PHE A 1 282 ? -9.526 12.064 11.125 1.00 97.12 282 PHE A C 1
ATOM 2239 O O . PHE A 1 282 ? -8.459 12.203 11.736 1.00 97.12 282 PHE A O 1
ATOM 2246 N N . PRO A 1 283 ? -10.346 13.108 10.915 1.00 96.00 283 PRO A N 1
ATOM 2247 C CA . PRO A 1 283 ? -10.009 14.463 11.332 1.00 96.00 283 PRO A CA 1
ATOM 2248 C C . PRO A 1 283 ? -9.805 14.528 12.849 1.00 96.00 283 PRO A C 1
ATOM 2250 O O . PRO A 1 283 ? -10.612 14.011 13.622 1.00 96.00 283 PRO A O 1
ATOM 2253 N N . LYS A 1 284 ? -8.732 15.208 13.279 1.00 94.44 284 LYS A N 1
ATOM 2254 C CA . LYS A 1 284 ? -8.363 15.396 14.699 1.00 94.44 284 LYS A CA 1
ATOM 2255 C C . LYS A 1 284 ? -8.023 14.091 15.438 1.00 94.44 284 LYS A C 1
ATOM 2257 O O . LYS A 1 284 ? -8.238 14.001 16.644 1.00 94.44 284 LYS A O 1
ATOM 2262 N N . ARG A 1 285 ? -7.503 13.087 14.721 1.00 96.19 285 ARG A N 1
ATOM 2263 C CA . ARG A 1 285 ? -7.095 11.785 15.277 1.00 96.19 285 ARG A CA 1
ATOM 2264 C C . ARG A 1 285 ? -5.609 11.494 15.020 1.00 96.19 285 ARG A C 1
ATOM 2266 O O . ARG A 1 285 ? -5.289 10.605 14.222 1.00 96.19 285 ARG A O 1
ATOM 2273 N N . PRO A 1 286 ? -4.685 12.243 15.654 1.00 95.94 286 PRO A N 1
ATOM 2274 C CA . PRO A 1 286 ? -3.242 12.057 15.466 1.00 95.94 286 PRO A CA 1
ATOM 2275 C C . PRO A 1 286 ? -2.775 10.626 15.782 1.00 95.94 286 PRO A C 1
ATOM 2277 O O . PRO A 1 286 ? -1.857 10.107 15.150 1.00 95.94 286 PRO A O 1
ATOM 2280 N N . GLU A 1 287 ? -3.458 9.923 16.686 1.00 96.19 287 GLU A N 1
ATOM 2281 C CA . GLU A 1 287 ? -3.154 8.544 17.060 1.00 96.19 287 GLU A CA 1
ATOM 2282 C C . GLU A 1 287 ? -3.406 7.523 15.938 1.00 96.19 287 GLU A C 1
ATOM 2284 O O . GLU A 1 287 ? -2.725 6.492 15.887 1.00 96.19 287 GLU A O 1
ATOM 2289 N N . ILE A 1 288 ? -4.351 7.812 15.032 1.00 97.56 288 ILE A N 1
ATOM 2290 C CA . ILE A 1 288 ? -4.609 7.010 13.825 1.00 97.56 288 ILE A CA 1
ATOM 2291 C C . ILE A 1 288 ? -3.503 7.239 12.802 1.00 97.56 288 ILE A C 1
ATOM 2293 O O . ILE A 1 288 ? -3.067 6.298 12.135 1.00 97.56 288 ILE A O 1
ATOM 2297 N N . PHE A 1 289 ? -3.015 8.477 12.723 1.00 95.44 289 PHE A N 1
ATOM 2298 C CA . PHE A 1 289 ? -1.876 8.818 11.891 1.00 95.44 289 PHE A CA 1
ATOM 2299 C C . PHE A 1 289 ? -0.615 8.079 12.369 1.00 95.44 289 PHE A C 1
ATOM 2301 O O . PHE A 1 289 ? 0.014 7.356 11.593 1.00 95.44 289 PHE A O 1
ATOM 2308 N N . ALA A 1 290 ? -0.285 8.195 13.659 1.00 96.31 290 ALA A N 1
ATOM 2309 C CA . ALA A 1 290 ? 0.850 7.501 14.267 1.00 96.31 290 ALA A CA 1
ATOM 2310 C C . ALA A 1 290 ? 0.773 5.980 14.052 1.00 96.31 290 ALA A C 1
ATOM 2312 O O . ALA A 1 290 ? 1.762 5.361 13.667 1.00 96.31 290 ALA A O 1
ATOM 2313 N N . PHE A 1 291 ? -0.422 5.393 14.205 1.00 97.69 291 PHE A N 1
ATOM 2314 C CA . PHE A 1 291 ? -0.654 3.975 13.923 1.00 97.69 291 PHE A CA 1
ATOM 2315 C C . PHE A 1 291 ? -0.304 3.606 12.477 1.00 97.69 291 PHE A C 1
ATOM 2317 O O . PHE A 1 291 ? 0.394 2.621 12.256 1.00 97.69 291 PHE A O 1
ATOM 2324 N N . ALA A 1 292 ? -0.761 4.385 11.491 1.00 97.94 292 ALA A N 1
ATOM 2325 C CA . ALA A 1 292 ? -0.483 4.092 10.087 1.00 97.94 292 ALA A CA 1
ATOM 2326 C C . ALA A 1 292 ? 1.017 4.167 9.777 1.00 97.94 292 ALA A C 1
ATOM 2328 O O . ALA A 1 292 ? 1.547 3.297 9.087 1.00 97.94 292 ALA A O 1
ATOM 2329 N N . ARG A 1 293 ? 1.706 5.177 10.327 1.00 97.44 293 ARG A N 1
ATOM 2330 C CA . ARG A 1 293 ? 3.158 5.343 10.188 1.00 97.44 293 ARG A CA 1
ATOM 2331 C C . ARG A 1 293 ? 3.907 4.139 10.756 1.00 97.44 293 ARG A C 1
ATOM 2333 O O . ARG A 1 293 ? 4.725 3.552 10.058 1.00 97.44 293 ARG A O 1
ATOM 2340 N N . GLU A 1 294 ? 3.605 3.767 11.998 1.00 97.25 294 GLU A N 1
ATOM 2341 C CA . GLU A 1 294 ? 4.221 2.626 12.686 1.00 97.25 294 GLU A CA 1
ATOM 2342 C C . GLU A 1 294 ? 3.929 1.297 11.969 1.00 97.25 294 GLU A C 1
ATOM 2344 O O . GLU A 1 294 ? 4.822 0.462 11.832 1.00 97.25 294 GLU A O 1
ATOM 2349 N N . ALA A 1 295 ? 2.707 1.100 11.462 1.00 97.25 295 ALA A N 1
ATOM 2350 C CA . ALA A 1 295 ? 2.365 -0.085 10.679 1.00 97.25 295 ALA A CA 1
ATOM 2351 C C . ALA A 1 295 ? 3.232 -0.189 9.416 1.00 97.25 295 ALA A C 1
ATOM 2353 O O . ALA A 1 295 ? 3.821 -1.236 9.168 1.00 97.25 295 ALA A O 1
ATOM 2354 N N . ILE A 1 296 ? 3.373 0.902 8.655 1.00 97.81 296 ILE A N 1
ATOM 2355 C CA . ILE A 1 296 ? 4.224 0.929 7.457 1.00 97.81 296 ILE A CA 1
ATOM 2356 C C . ILE A 1 296 ? 5.677 0.628 7.821 1.00 97.81 296 ILE A C 1
ATOM 2358 O O . ILE A 1 296 ? 6.280 -0.263 7.229 1.00 97.81 296 ILE A O 1
ATOM 2362 N N . THR A 1 297 ? 6.245 1.340 8.798 1.00 96.94 297 THR A N 1
ATOM 2363 C CA . THR A 1 297 ? 7.684 1.246 9.083 1.00 96.94 297 THR A CA 1
ATOM 2364 C C . THR A 1 297 ? 8.098 -0.071 9.734 1.00 96.94 297 THR A C 1
ATOM 2366 O O . THR A 1 297 ? 9.279 -0.410 9.732 1.00 96.94 297 THR A O 1
ATOM 2369 N N . THR A 1 298 ? 7.147 -0.841 10.262 1.00 94.62 298 THR A N 1
ATOM 2370 C CA . THR A 1 298 ? 7.388 -2.192 10.791 1.00 94.62 298 THR A CA 1
ATOM 2371 C C . THR A 1 298 ? 7.140 -3.303 9.766 1.00 94.62 298 THR A C 1
ATOM 2373 O O . THR A 1 298 ? 7.464 -4.454 10.051 1.00 94.62 298 THR A O 1
ATOM 2376 N N . GLY A 1 299 ? 6.607 -2.978 8.582 1.00 94.19 299 GLY A N 1
ATOM 2377 C CA . GLY A 1 299 ? 6.363 -3.932 7.499 1.00 94.19 299 GLY A CA 1
ATOM 2378 C C . GLY A 1 299 ? 7.649 -4.439 6.840 1.00 94.19 299 GLY A C 1
ATOM 2379 O O . GLY A 1 299 ? 8.644 -3.721 6.728 1.00 94.19 299 GLY A O 1
ATOM 2380 N N . GLU A 1 300 ? 7.626 -5.676 6.355 1.00 93.69 300 GLU A N 1
ATOM 2381 C CA . GLU A 1 300 ? 8.791 -6.351 5.770 1.00 93.69 300 GLU A CA 1
ATOM 2382 C C . GLU A 1 300 ? 9.230 -5.687 4.458 1.00 93.69 300 GLU A C 1
ATOM 2384 O O . GLU A 1 300 ? 10.419 -5.459 4.219 1.00 93.69 300 GLU A O 1
ATOM 2389 N N . VAL A 1 301 ? 8.265 -5.286 3.625 1.00 95.62 301 VAL A N 1
ATOM 2390 C CA . VAL A 1 301 ? 8.558 -4.604 2.357 1.00 95.62 301 VAL A CA 1
ATOM 2391 C C . VAL A 1 301 ? 9.154 -3.220 2.599 1.00 95.62 301 VAL A C 1
ATOM 2393 O O . VAL A 1 301 ? 10.028 -2.792 1.847 1.00 95.62 301 VAL A O 1
ATOM 2396 N N . TYR A 1 302 ? 8.746 -2.527 3.665 1.00 96.19 302 TYR A N 1
ATOM 2397 C CA . TYR A 1 302 ? 9.362 -1.254 4.035 1.00 96.19 302 TYR A CA 1
ATOM 2398 C C . TYR A 1 302 ? 10.839 -1.428 4.408 1.00 96.19 302 TYR A C 1
ATOM 2400 O O . TYR A 1 302 ? 11.677 -0.627 3.988 1.00 96.19 302 TYR A O 1
ATOM 2408 N N . GLN A 1 303 ? 11.182 -2.489 5.146 1.00 95.62 303 GLN A N 1
ATOM 2409 C CA . GLN A 1 303 ? 12.578 -2.787 5.485 1.00 95.62 303 GLN A CA 1
ATOM 2410 C C . GLN A 1 303 ? 13.423 -3.027 4.222 1.00 95.62 303 GLN A C 1
ATOM 2412 O O . GLN A 1 303 ? 14.528 -2.496 4.110 1.00 95.62 303 GLN A O 1
ATOM 2417 N N . LEU A 1 304 ? 12.882 -3.733 3.220 1.00 93.50 304 LEU A N 1
ATOM 2418 C CA . LEU A 1 304 ? 13.543 -3.870 1.916 1.00 93.50 304 LEU A CA 1
ATOM 2419 C C . LEU A 1 304 ? 13.751 -2.508 1.229 1.00 93.50 304 LEU A C 1
ATOM 2421 O O . LEU A 1 304 ? 14.859 -2.216 0.770 1.00 93.50 304 LEU A O 1
ATOM 2425 N N . ILE A 1 305 ? 12.695 -1.688 1.155 1.00 91.94 305 ILE A N 1
ATOM 2426 C CA . ILE A 1 305 ? 12.716 -0.371 0.497 1.00 91.94 305 ILE A CA 1
ATOM 2427 C C . ILE A 1 305 ? 13.773 0.527 1.142 1.00 91.94 305 ILE A C 1
ATOM 2429 O O . ILE A 1 305 ? 14.680 1.001 0.461 1.00 91.94 305 ILE A O 1
ATOM 2433 N N . SER A 1 306 ? 13.687 0.720 2.456 1.00 92.62 306 SER A N 1
ATOM 2434 C CA . SER A 1 306 ? 14.587 1.594 3.217 1.00 92.62 306 SER A CA 1
ATOM 2435 C C . SER A 1 306 ? 16.050 1.148 3.160 1.00 92.62 306 SER A C 1
ATOM 2437 O O . SER A 1 306 ? 16.942 1.994 3.127 1.00 92.62 306 SER A O 1
ATOM 2439 N N . GLY A 1 307 ? 16.311 -0.161 3.086 1.00 93.56 307 GLY A N 1
ATOM 2440 C CA . GLY A 1 307 ? 17.668 -0.697 2.975 1.00 93.56 307 GLY A CA 1
ATOM 2441 C C . GLY A 1 307 ? 18.268 -0.650 1.566 1.00 93.56 307 GLY A C 1
ATOM 2442 O O . GLY A 1 307 ? 19.489 -0.602 1.439 1.00 93.56 307 GLY A O 1
ATOM 2443 N N . SER A 1 308 ? 17.442 -0.670 0.511 1.00 93.56 308 SER A N 1
ATOM 2444 C CA . SER A 1 308 ? 17.927 -0.971 -0.852 1.00 93.56 308 SER A CA 1
ATOM 2445 C C . SER A 1 308 ? 17.608 0.096 -1.899 1.00 93.56 308 SER A C 1
ATOM 2447 O O . SER A 1 308 ? 18.389 0.290 -2.830 1.00 93.56 308 SER A O 1
ATOM 2449 N N . PHE A 1 309 ? 16.482 0.809 -1.785 1.00 92.38 309 PHE A N 1
ATOM 2450 C CA . PHE A 1 309 ? 16.001 1.676 -2.872 1.00 92.38 309 PHE A CA 1
ATOM 2451 C C . PHE A 1 309 ? 16.872 2.913 -3.077 1.00 92.38 309 PHE A C 1
ATOM 2453 O O . PHE A 1 309 ? 17.028 3.363 -4.209 1.00 92.38 309 PHE A O 1
ATOM 2460 N N . GLY A 1 310 ? 17.491 3.438 -2.016 1.00 87.81 310 GLY A N 1
ATOM 2461 C CA . GLY A 1 310 ? 18.381 4.599 -2.116 1.00 87.81 310 GLY A CA 1
ATOM 2462 C C . GLY A 1 310 ? 19.615 4.364 -2.997 1.00 87.81 310 GLY A C 1
ATOM 2463 O O . GLY A 1 310 ? 20.171 5.320 -3.531 1.00 87.81 310 GLY A O 1
ATOM 2464 N N . ALA A 1 311 ? 20.024 3.106 -3.189 1.00 90.44 311 ALA A N 1
ATOM 2465 C CA . ALA A 1 311 ? 21.159 2.740 -4.036 1.00 90.44 311 ALA A CA 1
ATOM 2466 C C . ALA A 1 311 ? 20.784 2.558 -5.520 1.00 90.44 311 ALA A C 1
ATOM 2468 O O . ALA A 1 311 ? 21.669 2.398 -6.360 1.00 90.44 311 ALA A O 1
ATOM 2469 N N . ILE A 1 312 ? 19.489 2.580 -5.858 1.00 89.62 312 ILE A N 1
ATOM 2470 C CA . ILE A 1 312 ? 18.980 2.307 -7.204 1.00 89.62 312 ILE A CA 1
ATOM 2471 C C . ILE A 1 312 ? 18.320 3.579 -7.730 1.00 89.62 312 ILE A C 1
ATOM 2473 O O . ILE A 1 312 ? 17.260 3.978 -7.254 1.00 89.62 312 ILE A O 1
ATOM 2477 N N . GLY A 1 313 ? 18.931 4.217 -8.733 1.00 84.88 313 GLY A N 1
ATOM 2478 C CA . GLY A 1 313 ? 18.547 5.562 -9.185 1.00 84.88 313 GLY A CA 1
ATOM 2479 C C . GLY A 1 313 ? 17.044 5.740 -9.436 1.00 84.88 313 GLY A C 1
ATOM 2480 O O . GLY A 1 313 ? 16.427 6.629 -8.853 1.00 84.88 313 GLY A O 1
ATOM 2481 N N . GLY A 1 314 ? 16.436 4.857 -10.236 1.00 82.31 314 GLY A N 1
ATOM 2482 C CA . GLY A 1 314 ? 15.004 4.923 -10.556 1.00 82.31 314 GLY A CA 1
ATOM 2483 C C . GLY A 1 314 ? 14.056 4.634 -9.381 1.00 82.31 314 GLY A C 1
ATOM 2484 O O . GLY A 1 314 ? 12.882 4.981 -9.462 1.00 82.31 314 GLY A O 1
ATOM 2485 N N . LEU A 1 315 ? 14.545 4.043 -8.285 1.00 92.81 315 LEU A N 1
ATOM 2486 C CA . LEU A 1 315 ? 13.754 3.709 -7.092 1.00 92.81 315 LEU A CA 1
ATOM 2487 C C . LEU A 1 315 ? 13.987 4.685 -5.928 1.00 92.81 315 LEU A C 1
ATOM 2489 O O . LEU A 1 315 ? 13.125 4.822 -5.057 1.00 92.81 315 LEU A O 1
ATOM 2493 N N . ALA A 1 316 ? 15.101 5.422 -5.931 1.00 94.44 316 ALA A N 1
ATOM 2494 C CA . ALA A 1 316 ? 15.417 6.420 -4.912 1.00 94.44 316 ALA A CA 1
ATOM 2495 C C . ALA A 1 316 ? 14.348 7.525 -4.827 1.00 94.44 316 ALA A C 1
ATOM 2497 O O . ALA A 1 316 ? 13.961 7.937 -3.734 1.00 94.44 316 ALA A O 1
ATOM 2498 N N . ALA A 1 317 ? 13.805 7.960 -5.971 1.00 93.81 317 ALA A N 1
ATOM 2499 C CA . ALA A 1 317 ? 12.739 8.963 -6.016 1.00 93.81 317 ALA A CA 1
ATOM 2500 C C . ALA A 1 317 ? 11.434 8.479 -5.356 1.00 93.81 317 ALA A C 1
ATOM 2502 O O . ALA A 1 317 ? 10.730 9.291 -4.740 1.00 93.81 317 ALA A O 1
ATOM 2503 N N . ALA A 1 318 ? 11.140 7.177 -5.455 1.00 94.88 318 ALA A N 1
ATOM 2504 C CA . ALA A 1 318 ? 9.980 6.543 -4.837 1.00 94.88 318 ALA A CA 1
ATOM 2505 C C . ALA A 1 318 ? 10.154 6.423 -3.319 1.00 94.88 318 ALA A C 1
ATOM 2507 O O . ALA A 1 318 ? 9.232 6.747 -2.571 1.00 94.88 318 ALA A O 1
ATOM 2508 N N . ALA A 1 319 ? 11.346 6.026 -2.861 1.00 95.69 319 ALA A N 1
ATOM 2509 C CA . ALA A 1 319 ? 11.676 5.996 -1.438 1.00 95.69 319 ALA A CA 1
ATOM 2510 C C . ALA A 1 319 ? 11.583 7.397 -0.811 1.00 95.69 319 ALA A C 1
ATOM 2512 O O . ALA A 1 319 ? 10.913 7.570 0.202 1.00 95.69 319 ALA A O 1
ATOM 2513 N N . ASP A 1 320 ? 12.146 8.424 -1.457 1.00 96.06 320 ASP A N 1
ATOM 2514 C CA . ASP A 1 320 ? 12.062 9.802 -0.955 1.00 96.06 320 ASP A CA 1
ATOM 2515 C C . ASP A 1 320 ? 10.612 10.334 -0.912 1.00 96.06 320 ASP A C 1
ATOM 2517 O O . ASP A 1 320 ? 10.270 11.156 -0.059 1.00 96.06 320 ASP A O 1
ATOM 2521 N N . LEU A 1 321 ? 9.722 9.850 -1.793 1.00 96.62 321 LEU A N 1
ATOM 2522 C CA . LEU A 1 321 ? 8.305 10.230 -1.760 1.00 96.62 321 LEU A CA 1
ATOM 2523 C C . LEU A 1 321 ? 7.637 9.666 -0.508 1.00 96.62 321 LEU A C 1
ATOM 2525 O O . LEU A 1 321 ? 6.921 10.392 0.184 1.00 96.62 321 LEU A O 1
ATOM 2529 N N . LEU A 1 322 ? 7.899 8.388 -0.216 1.00 97.25 322 LEU A N 1
ATOM 2530 C CA . LEU A 1 322 ? 7.407 7.735 0.989 1.00 97.25 322 LEU A CA 1
ATOM 2531 C C . LEU A 1 322 ? 7.912 8.456 2.241 1.00 97.25 322 LEU A C 1
ATOM 2533 O O . LEU A 1 322 ? 7.102 8.826 3.085 1.00 97.25 322 LEU A O 1
ATOM 2537 N N . GLU A 1 323 ? 9.215 8.731 2.325 1.00 97.19 323 GLU A N 1
ATOM 2538 C CA . GLU A 1 323 ? 9.816 9.462 3.449 1.00 97.19 323 GLU A CA 1
ATOM 2539 C C . GLU A 1 323 ? 9.213 10.861 3.624 1.00 97.19 323 GLU A C 1
ATOM 2541 O O . GLU A 1 323 ? 8.956 11.307 4.743 1.00 97.19 323 GLU A O 1
ATOM 2546 N N . THR A 1 324 ? 8.938 11.564 2.523 1.00 97.06 324 THR A N 1
ATOM 2547 C CA . THR A 1 324 ? 8.287 12.879 2.562 1.00 97.06 324 THR A CA 1
ATOM 2548 C C . THR A 1 324 ? 6.889 12.793 3.177 1.00 97.06 324 THR A C 1
ATOM 2550 O O . THR A 1 324 ? 6.540 13.603 4.040 1.00 97.06 324 THR A O 1
ATOM 2553 N N . ASP A 1 325 ? 6.080 11.815 2.763 1.00 97.19 325 ASP A N 1
ATOM 2554 C CA . ASP A 1 325 ? 4.724 11.649 3.293 1.00 97.19 325 ASP A CA 1
ATOM 2555 C C . ASP A 1 325 ? 4.730 11.096 4.735 1.00 97.19 325 ASP A C 1
ATOM 2557 O O . ASP A 1 325 ? 3.906 11.531 5.543 1.00 97.19 325 ASP A O 1
ATOM 2561 N N . LEU A 1 326 ? 5.702 10.248 5.104 1.00 95.94 326 LEU A N 1
ATOM 2562 C CA . LEU A 1 326 ? 5.947 9.787 6.484 1.00 95.94 326 LEU A CA 1
ATOM 2563 C C . LEU A 1 326 ? 6.458 10.890 7.426 1.00 95.94 326 LEU A C 1
ATOM 2565 O O . LEU A 1 326 ? 6.271 10.782 8.634 1.00 95.94 326 LEU A O 1
ATOM 2569 N N . LYS A 1 327 ? 7.077 11.958 6.912 1.00 94.88 327 LYS A N 1
ATOM 2570 C CA . LYS A 1 327 ? 7.439 13.149 7.706 1.00 94.88 327 LYS A CA 1
ATOM 2571 C C . LYS A 1 327 ? 6.298 14.153 7.796 1.00 94.88 327 LYS A C 1
ATOM 2573 O O . LYS A 1 327 ? 6.087 14.767 8.836 1.00 94.88 327 LYS A O 1
ATOM 2578 N N . ARG A 1 328 ? 5.515 14.327 6.725 1.00 89.94 328 ARG A N 1
ATOM 2579 C CA . ARG A 1 328 ? 4.312 15.182 6.769 1.00 89.94 328 ARG A CA 1
ATOM 2580 C C . ARG A 1 328 ? 3.323 14.672 7.818 1.00 89.94 328 ARG A C 1
ATOM 2582 O O . ARG A 1 328 ? 2.744 15.459 8.555 1.00 89.94 328 ARG A O 1
ATOM 2589 N N . ALA A 1 329 ? 3.184 13.357 7.877 1.00 81.00 329 ALA A N 1
ATOM 2590 C CA . ALA A 1 329 ? 2.518 12.617 8.932 1.00 81.00 329 ALA A CA 1
ATOM 2591 C C . ALA A 1 329 ? 2.888 13.059 10.352 1.00 81.00 329 ALA A C 1
ATOM 2593 O O . ALA A 1 329 ? 2.012 13.309 11.173 1.00 81.00 329 ALA A O 1
ATOM 2594 N N . GLU A 1 330 ? 4.189 13.160 10.627 1.00 80.19 330 GLU A N 1
ATOM 2595 C CA . GLU A 1 330 ? 4.728 13.555 11.929 1.00 80.19 330 GLU A CA 1
ATOM 2596 C C . GLU A 1 330 ? 4.367 14.984 12.299 1.00 80.19 330 GLU A C 1
ATOM 2598 O O . GLU A 1 330 ? 4.109 15.259 13.460 1.00 80.19 330 GLU A O 1
ATOM 2603 N N . ALA A 1 331 ? 4.307 15.886 11.321 1.00 84.38 331 ALA A N 1
ATOM 2604 C CA . ALA A 1 331 ? 3.960 17.281 11.570 1.00 84.38 331 ALA A CA 1
ATOM 2605 C C . ALA A 1 331 ? 2.471 17.495 11.909 1.00 84.38 331 ALA A C 1
ATOM 2607 O O . ALA A 1 331 ? 2.109 18.567 12.390 1.00 84.38 331 ALA A O 1
ATOM 2608 N N . ILE A 1 332 ? 1.610 16.514 11.616 1.00 78.19 332 ILE A N 1
ATOM 2609 C CA . ILE A 1 332 ? 0.167 16.557 11.902 1.00 78.19 332 ILE A CA 1
ATOM 2610 C C . ILE A 1 332 ? -0.158 15.883 13.249 1.00 78.19 332 ILE A C 1
ATOM 2612 O O . ILE A 1 332 ? -1.192 16.204 13.839 1.00 78.19 332 ILE A O 1
ATOM 2616 N N . ALA A 1 333 ? 0.687 14.947 13.699 1.00 68.62 333 ALA A N 1
ATOM 2617 C CA . ALA A 1 333 ? 0.481 14.128 14.896 1.00 68.62 333 ALA A CA 1
ATOM 2618 C C . ALA A 1 333 ? 0.848 14.861 16.197 1.00 68.62 333 ALA A C 1
ATOM 2620 O O . ALA A 1 333 ? 0.067 14.735 17.167 1.00 68.62 333 ALA A O 1
#

InterPro domains:
  IPR000326 Phosphatidic acid phosphatase type 2/haloperoxidase [PF01569] (173-282)
  IPR036938 Phosphatidic acid phosphatase type 2/haloperoxidase superfamily [SSF48317] (172-278)